Protein AF-A0A7S2RHZ2-F1 (afdb_monomer_lite)

Structure (mmCIF, N/CA/C/O backbone):
data_AF-A0A7S2RHZ2-F1
#
_entry.id   AF-A0A7S2RHZ2-F1
#
loop_
_atom_site.group_PDB
_atom_site.id
_atom_site.type_symbol
_atom_site.label_atom_id
_atom_site.label_alt_id
_atom_site.label_comp_id
_atom_site.label_asym_id
_atom_site.label_entity_id
_atom_site.label_seq_id
_atom_site.pdbx_PDB_ins_code
_atom_site.Cartn_x
_atom_site.Cartn_y
_atom_site.Cartn_z
_atom_site.occupancy
_atom_site.B_iso_or_equiv
_atom_site.auth_seq_id
_atom_site.auth_comp_id
_atom_site.auth_asym_id
_atom_site.auth_atom_id
_atom_site.pdbx_PDB_model_num
ATOM 1 N N . MET A 1 1 ? -19.444 -12.019 -3.695 1.00 40.56 1 MET A N 1
ATOM 2 C CA . MET A 1 1 ? -18.148 -12.640 -4.026 1.00 40.56 1 MET A CA 1
ATOM 3 C C . MET A 1 1 ? -17.920 -12.369 -5.493 1.00 40.56 1 MET A C 1
ATOM 5 O O . MET A 1 1 ? -18.711 -12.836 -6.297 1.00 40.56 1 MET A O 1
ATOM 9 N N . VAL A 1 2 ? -16.979 -11.484 -5.812 1.00 40.97 2 VAL A N 1
ATOM 10 C CA . VAL A 1 2 ? -16.633 -11.169 -7.201 1.00 40.97 2 VAL A CA 1
ATOM 11 C C . VAL A 1 2 ? -15.648 -12.245 -7.633 1.00 40.97 2 VAL A C 1
ATOM 13 O O . VAL A 1 2 ? -14.589 -12.360 -7.017 1.00 40.97 2 VAL A O 1
ATOM 16 N N . ASP A 1 3 ? -16.014 -13.054 -8.624 1.00 42.50 3 ASP A N 1
ATOM 17 C CA . ASP A 1 3 ? -15.073 -13.951 -9.289 1.00 42.50 3 ASP A CA 1
ATOM 18 C C . ASP A 1 3 ? -14.065 -13.083 -10.043 1.00 42.50 3 ASP A C 1
ATOM 20 O O . ASP A 1 3 ? -14.261 -12.695 -11.193 1.00 42.50 3 ASP A O 1
ATOM 24 N N . THR A 1 4 ? -12.989 -12.701 -9.364 1.00 50.81 4 THR A N 1
ATOM 25 C CA . THR A 1 4 ? -11.850 -12.075 -10.018 1.00 50.81 4 THR A CA 1
ATOM 26 C C . THR A 1 4 ? -11.185 -13.147 -10.876 1.00 50.81 4 THR A C 1
ATOM 28 O O . THR A 1 4 ? -10.346 -13.898 -10.386 1.00 50.81 4 THR A O 1
ATOM 31 N N . ASN A 1 5 ? -11.519 -13.204 -12.167 1.00 58.97 5 ASN A N 1
ATOM 32 C CA . ASN A 1 5 ? -10.823 -14.023 -13.175 1.00 58.97 5 ASN A CA 1
ATOM 33 C C . ASN A 1 5 ? -9.338 -13.623 -13.372 1.00 58.97 5 ASN A C 1
ATOM 35 O O . ASN A 1 5 ? -8.675 -14.101 -14.293 1.00 58.97 5 ASN A O 1
ATOM 39 N N . GLY A 1 6 ? -8.806 -12.734 -12.527 1.00 63.12 6 GLY A N 1
ATOM 40 C CA . GLY A 1 6 ? -7.407 -12.335 -12.505 1.00 63.12 6 GLY A CA 1
ATOM 41 C C . GLY A 1 6 ? -6.487 -13.472 -12.061 1.00 63.12 6 GLY A C 1
ATOM 42 O O . GLY A 1 6 ? -6.858 -14.359 -11.286 1.00 63.12 6 GLY A O 1
ATOM 43 N N . LYS A 1 7 ? -5.244 -13.439 -12.549 1.00 77.94 7 LYS A N 1
ATOM 44 C CA . LYS A 1 7 ? -4.209 -14.381 -12.118 1.00 77.94 7 LYS A CA 1
ATOM 45 C C . LYS A 1 7 ? -3.850 -14.081 -10.665 1.00 77.94 7 LYS A C 1
ATOM 47 O O . LYS A 1 7 ? -3.221 -13.071 -10.368 1.00 77.94 7 LYS A O 1
ATOM 52 N N . MET A 1 8 ? -4.231 -14.972 -9.756 1.00 84.38 8 MET A N 1
ATOM 53 C CA . MET A 1 8 ? -3.867 -14.848 -8.349 1.00 84.38 8 MET A CA 1
ATOM 54 C C . MET A 1 8 ? -2.461 -15.411 -8.117 1.00 84.38 8 MET A C 1
ATOM 56 O O . MET A 1 8 ? -2.242 -16.623 -8.193 1.00 84.38 8 MET A O 1
ATOM 60 N N . PHE A 1 9 ? -1.508 -14.542 -7.791 1.00 87.50 9 PHE A N 1
ATOM 61 C CA . PHE A 1 9 ? -0.142 -14.955 -7.475 1.00 87.50 9 PHE A CA 1
ATOM 62 C C . PHE A 1 9 ? 0.012 -15.235 -5.983 1.00 87.50 9 PHE A C 1
ATOM 64 O O . PHE A 1 9 ? -0.156 -14.342 -5.160 1.00 87.50 9 PHE A O 1
ATOM 71 N N . ARG A 1 10 ? 0.367 -16.475 -5.632 1.00 89.00 10 ARG A N 1
ATOM 72 C CA . ARG A 1 10 ? 0.767 -16.848 -4.262 1.00 89.00 10 ARG A CA 1
ATOM 73 C C . ARG A 1 10 ? 2.257 -17.155 -4.138 1.00 89.00 10 ARG A C 1
ATOM 75 O O . ARG A 1 10 ? 2.811 -16.998 -3.058 1.00 89.00 10 ARG A O 1
ATOM 82 N N . ASP A 1 11 ? 2.888 -17.591 -5.227 1.00 95.00 11 ASP A N 1
ATOM 83 C CA . ASP A 1 11 ? 4.312 -17.922 -5.258 1.00 95.00 11 ASP A CA 1
ATOM 84 C C . ASP A 1 11 ? 5.136 -16.699 -5.713 1.00 95.00 11 ASP A C 1
ATOM 86 O O . ASP A 1 11 ? 4.947 -16.231 -6.844 1.00 95.00 11 ASP A O 1
ATOM 90 N N . PRO A 1 12 ? 6.063 -16.192 -4.873 1.00 97.25 12 PRO A N 1
ATOM 91 C CA . PRO A 1 12 ? 6.977 -15.110 -5.228 1.00 97.25 12 PRO A CA 1
ATOM 92 C C . PRO A 1 12 ? 7.738 -15.339 -6.535 1.00 97.25 12 PRO A C 1
ATOM 94 O O . PRO A 1 12 ? 7.929 -14.395 -7.296 1.00 97.25 12 PRO A O 1
ATOM 97 N N . LYS A 1 13 ? 8.163 -16.579 -6.813 1.00 97.69 13 LYS A N 1
ATOM 98 C CA . LYS A 1 13 ? 8.979 -16.889 -7.997 1.00 97.69 13 LYS A CA 1
ATOM 99 C C . LYS A 1 13 ? 8.175 -16.766 -9.280 1.00 97.69 13 LYS A C 1
ATOM 101 O O . LYS A 1 13 ? 8.646 -16.173 -10.241 1.00 97.69 13 LYS A O 1
ATOM 106 N N . VAL A 1 14 ? 6.941 -17.267 -9.267 1.00 96.94 14 VAL A N 1
ATOM 107 C CA . VAL A 1 14 ? 6.036 -17.171 -10.418 1.00 96.94 14 VAL A CA 1
ATOM 108 C C . VAL A 1 14 ? 5.739 -15.707 -10.734 1.00 96.94 14 VAL A C 1
ATOM 110 O O . VAL A 1 14 ? 5.821 -15.307 -11.891 1.00 96.94 14 VAL A O 1
ATOM 113 N N . LEU A 1 15 ? 5.452 -14.890 -9.712 1.00 97.19 15 LEU A N 1
ATOM 114 C CA . LEU A 1 15 ? 5.248 -13.453 -9.911 1.00 97.19 15 LEU A CA 1
ATOM 115 C C . LEU A 1 15 ? 6.515 -12.771 -10.444 1.00 97.19 15 LEU A C 1
ATOM 117 O O . LEU A 1 15 ? 6.429 -11.960 -11.362 1.00 97.19 15 LEU A O 1
ATOM 121 N N . GLN A 1 16 ? 7.686 -13.114 -9.898 1.00 98.06 16 GLN A N 1
ATOM 122 C CA . GLN A 1 16 ? 8.965 -12.582 -10.361 1.00 98.06 16 GLN A CA 1
ATOM 123 C C . GLN A 1 16 ? 9.180 -12.878 -11.848 1.00 98.06 16 GLN A C 1
ATOM 125 O O . GLN A 1 16 ? 9.460 -11.957 -12.609 1.00 98.06 16 GLN A O 1
ATOM 130 N N . ASP A 1 17 ? 8.995 -14.129 -12.268 1.00 97.94 17 ASP A N 1
ATOM 131 C CA . ASP A 1 17 ? 9.200 -14.556 -13.653 1.00 97.94 17 ASP A CA 1
ATOM 132 C C . ASP A 1 17 ? 8.217 -13.879 -14.619 1.00 97.94 17 ASP A C 1
ATOM 134 O O . ASP A 1 17 ? 8.612 -13.474 -15.715 1.00 97.94 17 ASP A O 1
ATOM 138 N N . GLU A 1 18 ? 6.948 -13.717 -14.229 1.00 97.38 18 GLU A N 1
ATOM 139 C CA . GLU A 1 18 ? 5.948 -13.010 -15.040 1.00 97.38 18 GLU A CA 1
ATOM 140 C C . GLU A 1 18 ? 6.272 -11.515 -15.175 1.00 97.38 18 GLU A C 1
ATOM 142 O O . GLU A 1 18 ? 6.246 -10.991 -16.291 1.00 97.38 18 GLU A O 1
ATOM 147 N N . ILE A 1 19 ? 6.647 -10.834 -14.082 1.00 97.12 19 ILE A N 1
ATOM 148 C CA . ILE A 1 19 ? 7.071 -9.425 -14.135 1.00 97.12 19 ILE A CA 1
ATOM 149 C C . ILE A 1 19 ? 8.330 -9.291 -14.990 1.00 97.12 19 ILE A C 1
ATOM 151 O O . ILE A 1 19 ? 8.373 -8.444 -15.881 1.00 97.12 19 ILE A O 1
ATOM 155 N N . THR A 1 20 ? 9.337 -10.144 -14.779 1.00 97.50 20 THR A N 1
ATOM 156 C CA . THR A 1 20 ? 10.579 -10.110 -15.559 1.00 97.50 20 THR A CA 1
ATOM 157 C C . THR A 1 20 ? 10.318 -10.319 -17.046 1.00 97.50 20 THR A C 1
ATOM 159 O O . THR A 1 20 ? 10.894 -9.617 -17.879 1.00 97.50 20 THR A O 1
ATOM 162 N N . ARG A 1 21 ? 9.412 -11.236 -17.400 1.00 97.31 21 ARG A N 1
ATOM 163 C CA . ARG A 1 21 ? 9.021 -11.478 -18.792 1.00 97.31 21 ARG A CA 1
ATOM 164 C C . ARG A 1 21 ? 8.299 -10.276 -19.404 1.00 97.31 21 ARG A C 1
ATOM 166 O O . ARG A 1 21 ? 8.621 -9.900 -20.527 1.00 97.31 21 ARG A O 1
ATOM 173 N N . ALA A 1 22 ? 7.345 -9.680 -18.689 1.00 96.12 22 ALA A N 1
ATOM 174 C CA . ALA A 1 22 ? 6.539 -8.570 -19.197 1.00 96.12 22 ALA A CA 1
ATOM 175 C C . ALA A 1 22 ? 7.337 -7.258 -19.312 1.00 96.12 22 ALA A C 1
ATOM 177 O O . ALA A 1 22 ? 7.232 -6.548 -20.310 1.00 96.12 22 ALA A O 1
ATOM 178 N N . VAL A 1 23 ? 8.170 -6.952 -18.314 1.00 95.12 23 VAL A N 1
ATOM 179 C CA . VAL A 1 23 ? 8.977 -5.722 -18.246 1.00 95.12 23 VAL A CA 1
ATOM 180 C C . VAL A 1 23 ? 10.253 -5.839 -19.091 1.00 95.12 23 VAL A C 1
ATOM 182 O O . VAL A 1 23 ? 10.700 -4.857 -19.689 1.00 95.12 23 VAL A O 1
ATOM 185 N N . GLY A 1 24 ? 10.822 -7.043 -19.208 1.00 93.62 24 GLY A N 1
ATOM 186 C CA . GLY A 1 24 ? 12.086 -7.297 -19.912 1.00 93.62 24 GLY A CA 1
ATOM 187 C C . GLY A 1 24 ? 12.068 -7.049 -21.409 1.00 93.62 24 GLY A C 1
ATOM 188 O O . GLY A 1 24 ? 13.128 -6.858 -21.999 1.00 93.62 24 GLY A O 1
ATOM 189 N N . ALA A 1 25 ? 10.884 -6.989 -22.017 1.00 89.69 25 ALA A N 1
ATOM 190 C CA . ALA A 1 25 ? 10.738 -6.595 -23.413 1.00 89.69 25 ALA A CA 1
ATOM 191 C C . ALA A 1 25 ? 11.105 -5.119 -23.660 1.00 89.69 25 ALA A C 1
ATOM 193 O O . ALA A 1 25 ? 11.456 -4.761 -24.783 1.00 89.69 25 ALA A O 1
ATOM 194 N N . TYR A 1 26 ? 11.038 -4.273 -22.627 1.00 89.81 26 TYR A N 1
ATOM 195 C CA . TYR A 1 26 ? 11.151 -2.818 -22.759 1.00 89.81 26 TYR A CA 1
ATOM 196 C C . TYR A 1 26 ? 12.326 -2.228 -21.976 1.00 89.81 26 TYR A C 1
ATOM 198 O O . TYR A 1 26 ? 12.914 -1.239 -22.411 1.00 89.81 26 TYR A O 1
ATOM 206 N N . PHE A 1 27 ? 12.695 -2.831 -20.841 1.00 90.25 27 PHE A N 1
ATOM 207 C CA . PHE A 1 27 ? 13.710 -2.281 -19.942 1.00 90.25 27 PHE A CA 1
ATOM 208 C C . PHE A 1 27 ? 14.755 -3.320 -19.553 1.00 90.25 27 PHE A C 1
ATOM 210 O O . PHE A 1 27 ? 14.439 -4.478 -19.265 1.00 90.25 27 PHE A O 1
ATOM 217 N N . LYS A 1 28 ? 16.008 -2.874 -19.436 1.00 91.62 28 LYS A N 1
ATOM 218 C CA . LYS A 1 28 ? 17.022 -3.611 -18.684 1.00 91.62 28 LYS A CA 1
ATOM 219 C C . LYS A 1 28 ? 16.736 -3.394 -17.202 1.00 91.62 28 LYS A C 1
ATOM 221 O O . LYS A 1 28 ? 16.740 -2.261 -16.727 1.00 91.62 28 LYS A O 1
ATOM 226 N N . HIS A 1 29 ? 16.422 -4.469 -16.496 1.00 94.19 29 HIS A N 1
ATOM 227 C CA . HIS A 1 29 ? 15.901 -4.374 -15.143 1.00 94.19 29 HIS A CA 1
ATOM 228 C C . HIS A 1 29 ? 16.277 -5.609 -14.315 1.00 94.19 29 HIS A C 1
ATOM 230 O O . HIS A 1 29 ? 16.660 -6.647 -14.860 1.00 94.19 29 HIS A O 1
ATOM 236 N N . GLN A 1 30 ? 16.148 -5.489 -12.998 1.00 96.50 30 GLN A N 1
ATOM 237 C CA . GLN A 1 30 ? 16.255 -6.581 -12.041 1.00 96.50 30 GLN A CA 1
ATOM 238 C C . GLN A 1 30 ? 15.007 -6.586 -11.159 1.00 96.50 30 GLN A C 1
ATOM 240 O O . GLN A 1 30 ? 14.638 -5.557 -10.600 1.00 96.50 30 GLN A O 1
ATOM 245 N N . VAL A 1 31 ? 14.357 -7.745 -11.035 1.00 97.81 31 VAL A N 1
ATOM 246 C CA . VAL A 1 31 ? 13.183 -7.928 -10.169 1.00 97.81 31 VAL A CA 1
ATOM 247 C C . VAL A 1 31 ? 13.568 -8.794 -8.982 1.00 97.81 31 VAL A C 1
ATOM 249 O O . VAL A 1 31 ? 14.213 -9.832 -9.146 1.00 97.81 31 VAL A O 1
ATOM 252 N N . ARG A 1 32 ? 13.129 -8.399 -7.790 1.00 98.25 32 ARG A N 1
ATOM 253 C CA . ARG A 1 32 ? 13.179 -9.220 -6.582 1.00 98.25 32 ARG A CA 1
ATOM 254 C C . ARG A 1 32 ? 11.798 -9.261 -5.951 1.00 98.25 32 ARG A C 1
ATOM 256 O O . ARG A 1 32 ? 11.212 -8.211 -5.711 1.00 98.25 32 ARG A O 1
ATOM 263 N N . VAL A 1 33 ? 11.307 -10.461 -5.647 1.00 98.25 33 VAL A N 1
ATOM 264 C CA . VAL A 1 33 ? 10.024 -10.652 -4.958 1.00 98.25 33 VAL A CA 1
ATOM 265 C C . VAL A 1 33 ? 10.240 -11.367 -3.628 1.00 98.25 33 VAL A C 1
ATOM 267 O O . VAL A 1 33 ? 10.915 -12.394 -3.568 1.00 98.25 33 VAL A O 1
ATOM 270 N N . VAL A 1 34 ? 9.657 -10.833 -2.556 1.00 97.94 34 VAL A N 1
ATOM 271 C CA . VAL A 1 34 ? 9.694 -11.406 -1.205 1.00 97.94 34 VAL A CA 1
ATOM 272 C C . VAL A 1 34 ? 8.278 -11.455 -0.642 1.00 97.94 34 VAL A C 1
ATOM 274 O O . VAL A 1 34 ? 7.519 -10.501 -0.777 1.00 97.94 34 VAL A O 1
ATOM 277 N N . GLN A 1 35 ? 7.907 -12.556 0.009 1.00 97.44 35 GLN A N 1
ATOM 278 C CA . GLN A 1 35 ? 6.635 -12.646 0.723 1.00 97.44 35 GLN A CA 1
ATOM 279 C C . GLN A 1 35 ? 6.805 -12.182 2.172 1.00 97.44 35 GLN A C 1
ATOM 281 O O . GLN A 1 35 ? 7.660 -12.696 2.892 1.00 97.44 35 GLN A O 1
ATOM 286 N N . GLN A 1 36 ? 5.968 -11.245 2.612 1.00 95.88 36 GLN A N 1
ATOM 287 C CA . GLN A 1 36 ? 5.929 -10.764 3.991 1.00 95.88 36 GLN A CA 1
ATOM 288 C C . GLN A 1 36 ? 4.488 -10.422 4.382 1.00 95.88 36 GLN A C 1
ATOM 290 O O . GLN A 1 36 ? 3.816 -9.672 3.677 1.00 95.88 36 GLN A O 1
ATOM 295 N N . ASN A 1 37 ? 4.027 -10.951 5.522 1.00 91.75 37 ASN A N 1
ATOM 296 C CA . ASN A 1 37 ? 2.671 -10.743 6.056 1.00 91.75 37 ASN A CA 1
ATOM 297 C C . ASN A 1 37 ? 1.575 -11.013 5.010 1.00 91.75 37 ASN A C 1
ATOM 299 O O . ASN A 1 37 ? 0.759 -10.145 4.718 1.00 91.75 37 ASN A O 1
ATOM 303 N N . GLU A 1 38 ? 1.628 -12.193 4.382 1.00 93.25 38 GLU A N 1
ATOM 304 C CA . GLU A 1 38 ? 0.715 -12.631 3.308 1.00 93.25 38 GLU A CA 1
ATOM 305 C C . GLU A 1 38 ? 0.749 -11.791 2.020 1.00 93.25 38 GLU A C 1
ATOM 307 O O . GLU A 1 38 ? 0.154 -12.185 1.024 1.00 93.25 38 GLU A O 1
ATOM 312 N N . SER A 1 39 ? 1.500 -10.690 1.994 1.00 96.25 39 SER A N 1
ATOM 313 C CA . SER A 1 39 ? 1.657 -9.816 0.834 1.00 96.25 39 SER A CA 1
ATOM 314 C C . SER A 1 39 ? 2.958 -10.110 0.089 1.00 96.25 39 SER A C 1
ATOM 316 O O . SER A 1 39 ? 3.960 -10.520 0.680 1.00 96.25 39 SER A O 1
ATOM 318 N N . LEU A 1 40 ? 2.951 -9.885 -1.222 1.00 97.44 40 LEU A N 1
ATOM 319 C CA . LEU A 1 40 ? 4.122 -9.994 -2.084 1.00 97.44 40 LEU A CA 1
ATOM 320 C C . LEU A 1 40 ? 4.734 -8.607 -2.281 1.00 97.44 40 LEU A C 1
ATOM 322 O O . LEU A 1 40 ? 4.101 -7.708 -2.828 1.00 97.44 40 LEU A O 1
ATOM 326 N N . TRP A 1 41 ? 5.967 -8.443 -1.821 1.00 97.88 41 TRP A N 1
ATOM 327 C CA . TRP A 1 41 ? 6.762 -7.230 -1.955 1.00 97.88 41 TRP A CA 1
ATOM 328 C C . TRP A 1 41 ? 7.677 -7.378 -3.156 1.00 97.88 41 TRP A C 1
ATOM 330 O O . TRP A 1 41 ? 8.442 -8.339 -3.234 1.00 97.88 41 TRP A O 1
ATOM 340 N N . VAL A 1 42 ? 7.600 -6.433 -4.084 1.00 98.06 42 VAL A N 1
ATOM 341 C CA . VAL A 1 42 ? 8.388 -6.434 -5.313 1.00 98.06 42 VAL A CA 1
ATOM 342 C C . VAL A 1 42 ? 9.287 -5.208 -5.323 1.00 98.06 42 VAL A C 1
ATOM 344 O O . VAL A 1 42 ? 8.817 -4.085 -5.169 1.00 98.06 42 VAL A O 1
ATOM 347 N N . GLU A 1 43 ? 10.576 -5.423 -5.537 1.00 97.44 43 GLU A N 1
ATOM 348 C CA . GLU A 1 43 ? 11.552 -4.387 -5.864 1.00 97.44 43 GLU A CA 1
ATOM 349 C C . GLU A 1 43 ? 11.911 -4.546 -7.346 1.00 97.44 43 GLU A C 1
ATOM 351 O O . GLU A 1 43 ? 12.336 -5.624 -7.770 1.00 97.44 43 GLU A O 1
ATOM 356 N N . ILE A 1 44 ? 11.711 -3.490 -8.135 1.00 96.06 44 ILE A N 1
ATOM 357 C CA . ILE A 1 44 ? 12.102 -3.428 -9.545 1.00 96.06 44 ILE A CA 1
ATOM 358 C C . ILE A 1 44 ? 13.169 -2.349 -9.681 1.00 96.06 44 ILE A C 1
ATOM 360 O O . ILE A 1 44 ? 12.890 -1.165 -9.499 1.00 96.06 44 ILE A O 1
ATOM 364 N N . GLU A 1 45 ? 14.390 -2.760 -9.998 1.00 93.88 45 GLU A N 1
ATOM 365 C CA . GLU A 1 45 ? 15.505 -1.862 -10.281 1.00 93.88 45 GLU A CA 1
ATOM 366 C C . GLU A 1 45 ? 15.676 -1.733 -11.797 1.00 93.88 45 GLU A C 1
ATOM 368 O O . GLU A 1 45 ? 15.936 -2.716 -12.489 1.00 93.88 45 GLU A O 1
ATOM 373 N N . PHE A 1 46 ? 15.501 -0.523 -12.321 1.00 91.06 46 PHE A N 1
ATOM 374 C CA . PHE A 1 46 ? 15.685 -0.187 -13.726 1.00 91.06 46 PHE A CA 1
ATOM 375 C C . PHE A 1 46 ? 17.100 0.337 -13.946 1.00 91.06 46 PHE A C 1
ATOM 377 O O . PHE A 1 46 ? 17.525 1.300 -13.303 1.00 91.06 46 PHE A O 1
ATOM 384 N N . ASP A 1 47 ? 17.819 -0.270 -14.887 1.00 88.88 47 ASP A N 1
ATOM 385 C CA . ASP A 1 47 ? 19.093 0.256 -15.359 1.00 88.88 47 ASP A CA 1
ATOM 386 C C . ASP A 1 47 ? 18.809 1.360 -16.379 1.00 88.88 47 ASP A C 1
ATOM 388 O O . ASP A 1 47 ? 18.540 1.106 -17.559 1.00 88.88 47 ASP A O 1
ATOM 392 N N . ILE A 1 48 ? 18.857 2.609 -15.914 1.00 80.00 48 ILE A N 1
ATOM 393 C CA . ILE A 1 48 ? 18.743 3.787 -16.770 1.00 80.00 48 ILE A CA 1
ATOM 394 C C . ILE A 1 48 ? 20.132 4.097 -17.312 1.00 80.00 48 ILE A C 1
ATOM 396 O O . ILE A 1 48 ? 20.733 5.146 -17.064 1.00 80.00 48 ILE A O 1
ATOM 400 N N . GLY A 1 49 ? 20.651 3.145 -18.083 1.00 69.31 49 GLY A N 1
ATOM 401 C CA . GLY A 1 49 ? 21.858 3.330 -18.856 1.00 69.31 49 GLY A CA 1
ATOM 402 C C . GLY A 1 49 ? 21.744 4.621 -19.664 1.00 69.31 49 GLY A C 1
ATOM 403 O O . GLY A 1 49 ? 20.737 4.896 -20.334 1.00 69.31 49 GLY A O 1
ATOM 404 N N . SER A 1 50 ? 22.788 5.449 -19.586 1.00 56.47 50 SER A N 1
ATOM 405 C CA . SER A 1 50 ? 22.930 6.608 -20.461 1.00 56.47 50 SER A CA 1
ATOM 406 C C . SER A 1 50 ? 22.745 6.104 -21.891 1.00 56.47 50 SER A C 1
ATOM 408 O O . SER A 1 50 ? 23.425 5.160 -22.286 1.00 56.47 50 SER A O 1
ATOM 410 N N . GLY A 1 51 ? 21.741 6.631 -22.606 1.00 57.09 51 GLY A N 1
ATOM 411 C CA . GLY A 1 51 ? 21.265 6.028 -23.860 1.00 57.09 51 GLY A CA 1
ATOM 412 C C . GLY A 1 51 ? 22.412 5.736 -24.833 1.00 57.09 51 GLY A C 1
ATOM 413 O O . GLY A 1 51 ? 23.460 6.368 -24.725 1.00 57.09 51 GLY A O 1
ATOM 414 N N . MET A 1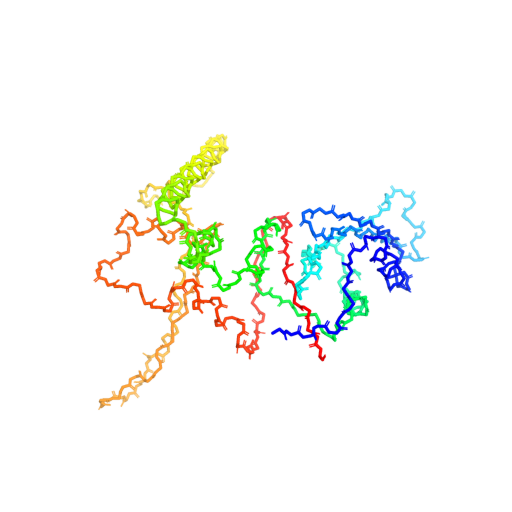 52 ? 22.193 4.823 -25.790 1.00 48.50 52 MET A N 1
ATOM 415 C CA . MET A 1 52 ? 23.170 4.249 -26.748 1.00 48.50 52 MET A CA 1
ATOM 416 C C . MET A 1 52 ? 24.199 5.209 -27.397 1.00 48.50 52 MET A C 1
ATOM 418 O O . MET A 1 52 ? 25.159 4.741 -28.002 1.00 48.50 52 MET A O 1
ATOM 422 N N . ASN A 1 53 ? 24.065 6.528 -27.239 1.00 51.25 53 ASN A N 1
ATOM 423 C CA . ASN A 1 53 ? 24.947 7.556 -27.784 1.00 51.25 53 ASN A CA 1
ATOM 424 C C . ASN A 1 53 ? 25.830 8.298 -26.757 1.00 51.25 53 ASN A C 1
ATOM 426 O O . ASN A 1 53 ? 26.628 9.145 -27.156 1.00 51.25 53 ASN A O 1
ATOM 430 N N . SER A 1 54 ? 25.768 8.003 -25.456 1.00 48.66 54 SER A N 1
ATOM 431 C CA . SER A 1 54 ? 26.631 8.676 -24.472 1.00 48.66 54 SER A CA 1
ATOM 432 C C . SER A 1 54 ? 27.982 7.970 -24.322 1.00 48.66 54 SER A C 1
ATOM 434 O O . SER A 1 54 ? 28.258 7.263 -23.356 1.00 48.66 54 SER A O 1
ATOM 436 N N . ARG A 1 55 ? 28.894 8.208 -25.270 1.00 55.38 55 ARG A N 1
ATOM 437 C CA . ARG A 1 55 ? 30.323 7.871 -25.091 1.00 55.38 55 ARG A CA 1
ATOM 438 C C . ARG A 1 55 ? 31.011 8.724 -24.008 1.00 55.38 55 ARG A C 1
ATOM 440 O O . ARG A 1 55 ? 32.180 8.487 -23.713 1.00 55.38 55 ARG A O 1
ATOM 447 N N . ALA A 1 56 ? 30.311 9.698 -23.420 1.00 55.09 56 ALA A N 1
ATOM 448 C CA . ALA A 1 56 ? 30.867 10.680 -22.492 1.00 55.09 56 ALA A CA 1
ATOM 449 C C . ALA A 1 56 ? 30.691 10.327 -21.002 1.00 55.09 56 ALA A C 1
ATOM 451 O O . ALA A 1 56 ? 31.336 10.943 -20.160 1.00 55.09 56 ALA A O 1
ATOM 452 N N . SER A 1 57 ? 29.878 9.329 -20.638 1.00 53.62 57 SER A N 1
ATOM 453 C CA . SER A 1 57 ? 29.579 9.021 -19.227 1.00 53.62 57 SER A CA 1
ATOM 454 C C . SER A 1 57 ? 30.471 7.944 -18.601 1.00 53.62 57 SER A C 1
ATOM 456 O O . SER A 1 57 ? 30.062 7.287 -17.651 1.00 53.62 57 SER A O 1
ATOM 458 N N . LYS A 1 58 ? 31.713 7.769 -19.072 1.00 53.47 58 LYS A N 1
ATOM 459 C CA . LYS A 1 58 ? 32.662 6.748 -18.572 1.00 53.47 58 LYS A CA 1
ATOM 460 C C . LYS A 1 58 ? 33.158 6.946 -17.120 1.00 53.47 58 LYS A C 1
ATOM 462 O O . LYS A 1 58 ? 34.109 6.285 -16.720 1.00 53.47 58 LYS A O 1
ATOM 467 N N . GLY A 1 59 ? 32.541 7.826 -16.330 1.00 58.22 59 GLY A N 1
ATOM 468 C CA . GLY A 1 59 ? 32.961 8.111 -14.952 1.00 58.22 59 GLY A CA 1
ATOM 469 C C . GLY A 1 59 ? 31.860 8.531 -13.975 1.00 58.22 59 GLY A C 1
ATOM 470 O O . GLY A 1 59 ? 32.165 8.751 -12.808 1.00 58.22 59 GLY A O 1
ATOM 471 N N . LEU A 1 60 ? 30.597 8.631 -14.404 1.00 57.41 60 LEU A N 1
ATOM 472 C CA . LEU A 1 60 ? 29.467 8.805 -13.487 1.00 57.41 60 LEU A CA 1
ATOM 473 C C . LEU A 1 60 ? 28.756 7.456 -13.405 1.00 57.41 60 LEU A C 1
ATOM 475 O O . LEU A 1 60 ? 28.299 6.968 -14.436 1.00 57.41 60 LEU A O 1
ATOM 479 N N . GLY A 1 61 ? 28.738 6.850 -12.214 1.00 62.03 61 GLY A N 1
ATOM 480 C CA . GLY A 1 61 ? 28.172 5.520 -11.978 1.00 62.03 61 GLY A CA 1
ATOM 481 C C . GLY A 1 61 ? 26.780 5.342 -12.588 1.00 62.03 61 GLY A C 1
ATOM 482 O O . GLY A 1 61 ? 26.028 6.310 -12.731 1.00 62.03 61 GLY A O 1
ATOM 483 N N . GLU A 1 62 ? 26.472 4.102 -12.968 1.00 65.88 62 GLU A N 1
ATOM 484 C CA . GLU A 1 62 ? 25.165 3.700 -13.491 1.00 65.88 62 GLU A CA 1
ATOM 485 C C . GLU A 1 62 ? 24.062 4.249 -12.579 1.00 65.88 62 GLU A C 1
ATOM 487 O O . GLU A 1 62 ? 24.067 4.026 -11.366 1.00 65.88 62 GLU A O 1
ATOM 492 N N . ARG A 1 63 ? 23.155 5.049 -13.150 1.00 73.69 63 ARG A N 1
ATOM 493 C CA . ARG A 1 63 ? 21.992 5.543 -12.416 1.00 73.69 63 ARG A CA 1
ATOM 494 C C . ARG A 1 63 ? 20.931 4.462 -12.481 1.00 73.69 63 ARG A C 1
ATOM 496 O O . ARG A 1 63 ? 20.345 4.241 -13.538 1.00 73.69 63 ARG A O 1
ATOM 503 N N . THR A 1 64 ? 20.705 3.803 -11.355 1.00 83.62 64 THR A N 1
ATOM 504 C CA . THR A 1 64 ? 19.581 2.890 -11.204 1.00 83.62 64 THR A CA 1
ATOM 505 C C . THR A 1 64 ? 18.413 3.614 -10.553 1.00 83.62 64 THR A C 1
ATOM 507 O O . THR A 1 64 ? 18.586 4.415 -9.631 1.00 83.62 64 THR A O 1
ATOM 510 N N . GLU A 1 65 ? 17.211 3.351 -11.054 1.00 87.38 65 GLU A N 1
ATOM 511 C CA . GLU A 1 65 ? 15.971 3.785 -10.412 1.00 87.38 65 GLU A CA 1
ATOM 512 C C . GLU A 1 65 ? 15.237 2.584 -9.860 1.00 87.38 65 GLU A C 1
ATOM 514 O O . GLU A 1 65 ? 15.244 1.512 -10.458 1.00 87.38 65 GLU A O 1
ATOM 519 N N . ARG A 1 66 ? 14.609 2.759 -8.699 1.00 90.62 66 ARG A N 1
ATOM 520 C CA . ARG A 1 66 ? 13.916 1.678 -8.006 1.00 90.62 66 ARG A CA 1
ATOM 521 C C . ARG A 1 66 ? 12.450 2.007 -7.855 1.00 90.62 66 ARG A C 1
ATOM 523 O O . ARG A 1 66 ? 12.097 3.093 -7.404 1.00 90.62 66 ARG A O 1
ATOM 530 N N . MET A 1 67 ? 11.623 1.033 -8.192 1.00 92.31 67 MET A N 1
ATOM 531 C CA . MET A 1 67 ? 10.198 1.025 -7.925 1.00 92.31 67 MET A CA 1
ATOM 532 C C . MET A 1 67 ? 9.903 -0.084 -6.924 1.00 92.31 67 MET A C 1
ATOM 534 O O . MET A 1 67 ? 10.380 -1.208 -7.084 1.00 92.31 67 MET A O 1
ATOM 538 N N . TYR A 1 68 ? 9.086 0.223 -5.923 1.00 95.44 68 TYR A N 1
ATOM 539 C CA . TYR A 1 68 ? 8.588 -0.780 -4.994 1.00 95.44 68 TYR A CA 1
ATOM 540 C C . TYR A 1 68 ? 7.092 -0.980 -5.205 1.00 95.44 68 TYR A C 1
ATOM 542 O O . TYR A 1 68 ? 6.346 -0.008 -5.349 1.00 95.44 68 TYR A O 1
ATOM 550 N N . LEU A 1 69 ? 6.670 -2.242 -5.212 1.00 96.69 69 LEU A N 1
ATOM 551 C CA . LEU A 1 69 ? 5.273 -2.648 -5.239 1.00 96.69 69 LEU A CA 1
ATOM 552 C C . LEU A 1 69 ? 4.956 -3.525 -4.033 1.00 96.69 69 LEU A C 1
ATOM 554 O O . LEU A 1 69 ? 5.787 -4.322 -3.596 1.00 96.69 69 LEU A O 1
ATOM 558 N N . VAL A 1 70 ? 3.722 -3.440 -3.551 1.00 97.38 70 VAL A N 1
ATOM 559 C CA . VAL A 1 70 ? 3.156 -4.403 -2.608 1.00 97.38 70 VAL A CA 1
ATOM 560 C C . VAL A 1 70 ? 1.842 -4.911 -3.175 1.00 97.38 70 VAL A C 1
ATOM 562 O O . VAL A 1 70 ? 0.953 -4.126 -3.502 1.00 97.38 70 VAL A O 1
ATOM 565 N N . TYR A 1 71 ? 1.726 -6.228 -3.303 1.00 96.81 71 TYR A N 1
ATOM 566 C CA . TYR A 1 71 ? 0.551 -6.903 -3.834 1.00 96.81 71 TYR A CA 1
ATOM 567 C C . TYR A 1 71 ? -0.012 -7.886 -2.799 1.00 96.81 71 TYR A C 1
ATOM 569 O O . TYR A 1 71 ? 0.622 -8.908 -2.519 1.00 96.81 71 TYR A O 1
ATOM 577 N N . PRO A 1 72 ? -1.190 -7.606 -2.218 1.00 95.94 72 PRO A N 1
ATOM 578 C CA . PRO A 1 72 ? -1.931 -8.575 -1.419 1.00 95.94 72 PRO A CA 1
ATOM 579 C C . PRO A 1 72 ? -2.671 -9.563 -2.350 1.00 95.94 72 PRO A C 1
ATOM 581 O O . PRO A 1 72 ? -3.577 -9.142 -3.069 1.00 95.94 72 PRO A O 1
ATOM 584 N N . PRO A 1 73 ? -2.359 -10.876 -2.334 1.00 91.75 73 PRO A N 1
ATOM 585 C CA . PRO A 1 73 ? -2.891 -11.862 -3.287 1.00 91.75 73 PRO A CA 1
ATOM 586 C C . PRO A 1 73 ? -4.417 -11.976 -3.355 1.00 91.75 73 PRO A C 1
ATOM 588 O O . PRO A 1 73 ? -4.960 -12.434 -4.353 1.00 91.75 73 PRO A O 1
ATOM 591 N N . HIS A 1 74 ? -5.125 -11.589 -2.296 1.00 90.00 74 HIS A N 1
ATOM 592 C CA . HIS A 1 74 ? -6.587 -11.687 -2.200 1.00 90.00 74 HIS A CA 1
ATOM 593 C C . HIS A 1 74 ? -7.297 -10.357 -2.450 1.00 90.00 74 HIS A C 1
ATOM 595 O O . HIS A 1 74 ? -8.451 -10.183 -2.065 1.00 90.00 74 HIS A O 1
ATOM 601 N N . SER A 1 75 ? -6.597 -9.406 -3.063 1.00 92.00 75 SER A N 1
ATOM 602 C CA . SER A 1 75 ? -7.063 -8.043 -3.241 1.00 92.00 75 SER A CA 1
ATOM 603 C C . SER A 1 75 ? -6.973 -7.592 -4.693 1.00 92.00 75 SER A C 1
ATOM 605 O O . SER A 1 75 ? -6.078 -7.992 -5.436 1.00 92.00 75 SER A O 1
ATOM 607 N N . SER A 1 76 ? -7.880 -6.694 -5.075 1.00 91.56 76 SER A N 1
ATOM 608 C CA . SER A 1 76 ? -7.812 -5.926 -6.320 1.00 91.56 76 SER A CA 1
ATOM 609 C C . SER A 1 76 ? -6.905 -4.693 -6.210 1.00 91.56 76 SER A C 1
ATOM 611 O O . SER A 1 76 ? -6.881 -3.877 -7.123 1.00 91.56 76 SER A O 1
ATOM 613 N N . PHE A 1 77 ? -6.208 -4.491 -5.092 1.00 94.06 77 PHE A N 1
ATOM 614 C CA . PHE A 1 77 ? -5.339 -3.332 -4.883 1.00 94.06 77 PHE A CA 1
ATOM 615 C C . PHE A 1 77 ? -3.868 -3.676 -5.120 1.00 94.06 77 PHE A C 1
ATOM 617 O O . PHE A 1 77 ? -3.381 -4.731 -4.714 1.00 94.06 77 PHE A O 1
ATOM 624 N N . LEU A 1 78 ? -3.157 -2.743 -5.744 1.00 95.31 78 LEU A N 1
ATOM 625 C CA . LEU A 1 78 ? -1.713 -2.743 -5.922 1.00 95.31 78 LEU A CA 1
ATOM 626 C C . LEU A 1 78 ? -1.164 -1.453 -5.313 1.00 95.31 78 LEU A C 1
ATOM 628 O O . LEU A 1 78 ? -1.620 -0.356 -5.626 1.00 95.31 78 LEU A O 1
ATOM 632 N N . PHE A 1 79 ? -0.181 -1.571 -4.433 1.00 95.56 79 PHE A N 1
ATOM 633 C CA . PHE A 1 79 ? 0.441 -0.422 -3.782 1.00 95.56 79 PHE A CA 1
ATOM 634 C C . PHE A 1 79 ? 1.776 -0.174 -4.457 1.00 95.56 79 PHE A C 1
ATOM 636 O O . PHE A 1 79 ? 2.550 -1.111 -4.621 1.00 95.56 79 PHE A O 1
ATOM 643 N N . ALA A 1 80 ? 2.047 1.064 -4.846 1.00 94.06 80 ALA A N 1
ATOM 644 C CA . ALA A 1 80 ? 3.258 1.430 -5.564 1.00 94.06 80 ALA A CA 1
ATOM 645 C C . ALA A 1 80 ? 3.895 2.671 -4.940 1.00 94.06 80 ALA A C 1
ATOM 647 O O . ALA A 1 80 ? 3.200 3.572 -4.475 1.00 94.06 80 ALA A O 1
ATOM 648 N N . THR A 1 81 ? 5.220 2.763 -4.953 1.00 91.06 81 THR A N 1
ATOM 649 C CA . THR A 1 81 ? 5.890 4.041 -4.669 1.00 91.06 81 THR A CA 1
ATOM 650 C C . THR A 1 81 ? 5.517 5.083 -5.717 1.00 91.06 81 THR A C 1
ATOM 652 O O . THR A 1 81 ? 5.483 4.764 -6.907 1.00 91.06 81 THR A O 1
ATOM 655 N N . SER A 1 82 ? 5.265 6.325 -5.295 1.00 83.12 82 SER A N 1
ATOM 656 C CA . SER A 1 82 ? 4.939 7.405 -6.223 1.00 83.12 82 SER A CA 1
ATOM 657 C C . SER A 1 82 ? 6.137 7.734 -7.112 1.00 83.12 82 SER A C 1
ATOM 659 O O . SER A 1 82 ? 7.283 7.830 -6.659 1.00 83.12 82 SER A O 1
ATOM 661 N N . PHE A 1 83 ? 5.872 7.918 -8.403 1.00 74.19 83 PHE A N 1
ATOM 662 C CA . PHE A 1 83 ? 6.873 8.414 -9.334 1.00 74.19 83 PHE A CA 1
ATOM 663 C C . PHE A 1 83 ? 6.882 9.931 -9.282 1.00 74.19 83 PHE A C 1
ATOM 665 O O . PHE A 1 83 ? 5.933 10.589 -9.708 1.00 74.19 83 PHE A O 1
ATOM 672 N N . LYS A 1 84 ? 7.964 10.505 -8.759 1.00 68.38 84 LYS A N 1
ATOM 673 C CA . LYS A 1 84 ? 8.144 11.953 -8.813 1.00 68.38 84 LYS A CA 1
ATOM 674 C C . LYS A 1 84 ? 8.566 12.364 -10.213 1.00 68.38 84 LYS A C 1
ATOM 676 O O . LYS A 1 84 ? 9.601 11.903 -10.701 1.00 68.38 84 LYS A O 1
ATOM 681 N N . ALA A 1 85 ? 7.811 13.297 -10.794 1.00 61.75 85 ALA A N 1
ATOM 682 C CA . ALA A 1 85 ? 8.057 13.849 -12.124 1.00 61.75 85 ALA A CA 1
ATOM 683 C C . ALA A 1 85 ? 9.482 14.425 -12.297 1.00 61.75 85 ALA A C 1
ATOM 685 O O . ALA A 1 85 ? 10.018 14.497 -13.399 1.00 61.75 85 ALA A O 1
ATOM 686 N N . SER A 1 86 ? 10.125 14.799 -11.190 1.00 59.00 86 SER A N 1
ATOM 687 C CA . SER A 1 86 ? 11.469 15.373 -11.165 1.00 59.00 86 SER A CA 1
ATOM 688 C C . SER A 1 86 ? 12.613 14.361 -11.303 1.00 59.00 86 SER A C 1
ATOM 690 O O . SER A 1 86 ? 13.748 14.779 -11.529 1.00 59.00 86 SER A O 1
ATOM 692 N N . THR A 1 87 ? 12.363 13.052 -11.168 1.00 61.50 87 THR A N 1
ATOM 693 C CA . THR A 1 87 ? 13.455 12.071 -10.988 1.00 61.50 87 THR A CA 1
ATOM 694 C C . THR A 1 87 ? 14.017 11.559 -12.318 1.00 61.50 87 THR A C 1
ATOM 696 O O . THR A 1 87 ? 15.236 11.522 -12.480 1.00 61.50 87 THR A O 1
ATOM 699 N N . SER A 1 88 ? 13.165 11.274 -13.313 1.00 65.25 88 SER A N 1
ATOM 700 C CA . SER A 1 88 ? 13.612 10.933 -14.672 1.00 65.25 88 SER A CA 1
ATOM 701 C C . SER A 1 88 ? 12.492 11.025 -15.697 1.00 65.25 88 SER A C 1
ATOM 703 O O . SER A 1 88 ? 11.530 10.257 -15.681 1.00 65.25 88 SER A O 1
ATOM 705 N N . THR A 1 89 ? 12.668 11.935 -16.657 1.00 72.94 89 THR A N 1
ATOM 706 C CA . THR A 1 89 ? 11.774 12.134 -17.807 1.00 72.94 89 THR A CA 1
ATOM 707 C C . THR A 1 89 ? 11.530 10.829 -18.569 1.00 72.94 89 THR A C 1
ATOM 709 O O . THR A 1 89 ? 10.420 10.576 -19.019 1.00 72.94 89 THR A O 1
ATOM 712 N N . ARG A 1 90 ? 12.538 9.947 -18.640 1.00 74.88 90 ARG A N 1
ATOM 713 C CA . ARG A 1 90 ? 12.445 8.681 -19.379 1.00 74.88 90 ARG A CA 1
ATOM 714 C C . ARG A 1 90 ? 11.497 7.681 -18.737 1.00 74.88 90 ARG A C 1
ATOM 716 O O . ARG A 1 90 ? 10.762 7.010 -19.456 1.00 74.88 90 ARG A O 1
ATOM 723 N N . LEU A 1 91 ? 11.532 7.545 -17.411 1.00 78.06 91 LEU A N 1
ATOM 724 C CA . LEU A 1 91 ? 10.660 6.588 -16.729 1.00 78.06 91 LEU A CA 1
ATOM 725 C C . LEU A 1 91 ? 9.210 7.080 -16.789 1.00 78.06 91 LEU A C 1
ATOM 727 O O . LEU A 1 91 ? 8.313 6.288 -17.045 1.00 78.06 91 LEU A O 1
ATOM 731 N N . ILE A 1 92 ? 8.997 8.395 -16.701 1.00 81.94 92 ILE A N 1
ATOM 732 C CA . ILE A 1 92 ? 7.678 9.026 -16.869 1.00 81.94 92 ILE A CA 1
ATOM 733 C C . ILE A 1 92 ? 7.117 8.780 -18.273 1.00 81.94 92 ILE A C 1
ATOM 735 O O . ILE A 1 92 ? 5.985 8.325 -18.401 1.00 81.94 92 ILE A O 1
ATOM 739 N N . GLU A 1 93 ? 7.910 9.007 -19.325 1.00 84.31 93 GLU A N 1
ATOM 740 C CA . GLU A 1 93 ? 7.509 8.712 -20.713 1.00 84.31 93 GLU A CA 1
ATOM 741 C C . GLU A 1 93 ? 7.174 7.228 -20.916 1.00 84.31 93 GLU A C 1
ATOM 743 O O . GLU A 1 93 ? 6.305 6.867 -21.708 1.00 84.31 93 GLU A O 1
ATOM 748 N N . SER A 1 94 ? 7.852 6.366 -20.165 1.00 84.94 94 SER A N 1
ATOM 749 C CA . SER A 1 94 ? 7.710 4.916 -20.231 1.00 84.94 94 SER A CA 1
ATOM 750 C C . SER A 1 94 ? 6.646 4.357 -19.278 1.00 84.94 94 SER A C 1
ATOM 752 O O . SER A 1 94 ? 6.342 3.162 -19.320 1.00 84.94 94 SER A O 1
ATOM 754 N N . PHE A 1 95 ? 6.064 5.198 -18.422 1.00 87.62 95 PHE A N 1
ATOM 755 C CA . PHE A 1 95 ? 5.116 4.794 -17.389 1.00 87.62 95 PHE A CA 1
ATOM 756 C C . PHE A 1 95 ? 3.856 4.117 -17.958 1.00 87.62 95 PHE A C 1
ATOM 758 O O . PHE A 1 95 ? 3.475 3.075 -17.423 1.00 87.62 95 PHE A O 1
ATOM 765 N N . PRO A 1 96 ? 3.250 4.580 -19.075 1.00 90.81 96 PRO A N 1
ATOM 766 C CA . PRO A 1 96 ? 2.110 3.885 -19.679 1.00 90.81 96 PRO A CA 1
ATOM 767 C C . PRO A 1 96 ? 2.440 2.452 -20.119 1.00 90.81 96 PRO A C 1
ATOM 769 O O . PRO A 1 96 ? 1.628 1.545 -19.949 1.00 90.81 96 PRO A O 1
ATOM 772 N N . ILE A 1 97 ? 3.655 2.224 -20.633 1.00 92.19 97 ILE A N 1
ATOM 773 C CA . ILE A 1 97 ? 4.123 0.892 -21.045 1.00 92.19 97 ILE A CA 1
ATOM 774 C C . ILE A 1 97 ? 4.272 -0.010 -19.818 1.00 92.19 97 ILE A C 1
ATOM 776 O O . ILE A 1 97 ? 3.867 -1.172 -19.845 1.00 92.19 97 ILE A O 1
ATOM 780 N N . LEU A 1 98 ? 4.816 0.532 -18.725 1.00 92.44 98 LEU A N 1
ATOM 781 C CA . LEU A 1 98 ? 4.957 -0.190 -17.465 1.00 92.44 98 LEU A CA 1
ATOM 782 C C . LEU A 1 98 ? 3.592 -0.568 -16.871 1.00 92.44 98 LEU A C 1
ATOM 784 O O . LEU A 1 98 ? 3.405 -1.712 -16.459 1.00 92.44 98 LEU A O 1
ATOM 788 N N . MET A 1 99 ? 2.625 0.354 -16.877 1.00 92.81 99 MET A N 1
ATOM 789 C CA . MET A 1 99 ? 1.258 0.068 -16.426 1.00 92.81 99 MET A CA 1
ATOM 790 C C . MET A 1 99 ? 0.604 -1.013 -17.286 1.00 92.81 99 MET A C 1
ATOM 792 O O . MET A 1 99 ? 0.036 -1.955 -16.742 1.00 92.81 99 MET A O 1
ATOM 796 N N . GLN A 1 100 ? 0.767 -0.957 -18.611 1.00 94.19 100 GLN A N 1
ATOM 797 C CA . GLN A 1 100 ? 0.262 -2.000 -19.504 1.00 94.19 100 GLN A CA 1
ATOM 798 C C . GLN A 1 100 ? 0.906 -3.368 -19.226 1.00 94.19 100 GLN A C 1
ATOM 800 O O . GLN A 1 100 ? 0.222 -4.392 -19.254 1.00 94.19 100 GLN A O 1
ATOM 805 N N . ALA A 1 101 ? 2.210 -3.407 -18.937 1.00 95.06 101 ALA A N 1
ATOM 806 C CA . ALA A 1 101 ? 2.892 -4.638 -18.545 1.00 95.06 101 ALA A CA 1
ATOM 807 C C . ALA A 1 101 ? 2.302 -5.209 -17.245 1.00 95.06 101 ALA A C 1
ATOM 809 O O . ALA A 1 101 ? 2.044 -6.411 -17.171 1.00 95.06 101 ALA A O 1
ATOM 810 N N . PHE A 1 102 ? 2.013 -4.363 -16.252 1.00 95.12 102 PHE A N 1
ATOM 811 C CA . PHE A 1 102 ? 1.331 -4.795 -15.031 1.00 95.12 102 PHE A CA 1
ATOM 812 C C . PHE A 1 102 ? -0.098 -5.272 -15.295 1.00 95.12 102 PHE A C 1
ATOM 814 O O . PHE A 1 102 ? -0.468 -6.313 -14.755 1.00 95.12 102 PHE A O 1
ATOM 821 N N . CYS A 1 103 ? -0.858 -4.620 -16.180 1.00 94.50 103 CYS A N 1
ATOM 822 C CA . CYS A 1 103 ? -2.172 -5.115 -16.598 1.00 94.50 103 CYS A CA 1
ATOM 823 C C . CYS A 1 103 ? -2.098 -6.562 -17.108 1.00 94.50 103 CYS A C 1
ATOM 825 O O . CYS A 1 103 ? -2.873 -7.421 -16.689 1.00 94.50 103 CYS A O 1
ATOM 827 N N . VAL A 1 104 ? -1.106 -6.866 -17.952 1.00 94.50 104 VAL A N 1
ATOM 828 C CA . VAL A 1 104 ? -0.887 -8.219 -18.491 1.00 94.50 104 VAL A CA 1
ATOM 829 C C . VAL A 1 104 ? -0.480 -9.216 -17.403 1.00 94.50 104 VAL A C 1
ATOM 831 O O . VAL A 1 104 ? -0.979 -10.345 -17.395 1.00 94.50 104 VAL A O 1
ATOM 834 N N . VAL A 1 105 ? 0.412 -8.821 -16.487 1.00 95.38 105 VAL A N 1
ATOM 835 C CA . VAL A 1 105 ? 0.865 -9.683 -15.383 1.00 95.38 105 VAL A CA 1
ATOM 836 C C . VAL A 1 105 ? -0.307 -10.043 -14.473 1.00 95.38 105 VAL A C 1
ATOM 838 O O . VAL A 1 105 ? -0.568 -11.225 -14.257 1.00 95.38 105 VAL A O 1
ATOM 841 N N . PHE A 1 106 ? -1.041 -9.043 -13.983 1.00 93.56 106 PHE A N 1
ATOM 842 C CA . PHE A 1 106 ? -2.137 -9.231 -13.028 1.00 93.56 106 PHE A CA 1
ATOM 843 C C . PHE A 1 106 ? -3.452 -9.679 -13.683 1.00 93.56 106 PHE A C 1
ATOM 845 O O . PHE A 1 106 ? -4.384 -10.087 -12.990 1.00 93.56 106 PHE A O 1
ATOM 852 N N . GLY A 1 107 ? -3.524 -9.675 -15.016 1.00 92.00 107 GLY A N 1
ATOM 853 C CA . GLY A 1 107 ? -4.730 -10.041 -15.753 1.00 92.00 107 GLY A CA 1
ATOM 854 C C . GLY A 1 107 ? -5.875 -9.051 -15.533 1.00 92.00 107 GLY A C 1
ATOM 855 O O . GLY A 1 107 ? -7.030 -9.466 -15.469 1.00 92.00 107 GLY A O 1
ATOM 856 N N . CYS A 1 108 ? -5.563 -7.762 -15.381 1.00 92.88 108 CYS A N 1
ATOM 857 C CA . CYS A 1 108 ? -6.553 -6.689 -15.321 1.00 92.88 108 CYS A CA 1
ATOM 858 C C . CYS A 1 108 ? -6.608 -5.920 -16.647 1.00 92.88 108 CYS A C 1
ATOM 860 O O . CYS A 1 108 ? -5.670 -5.947 -17.444 1.00 92.88 108 CYS A O 1
ATOM 862 N N . GLN A 1 109 ? -7.744 -5.271 -16.908 1.00 92.56 109 GLN A N 1
ATOM 863 C CA . GLN A 1 109 ? -7.920 -4.456 -18.115 1.00 92.56 109 GLN A CA 1
ATOM 864 C C . GLN A 1 109 ? -7.317 -3.067 -17.921 1.00 92.56 109 GLN A C 1
ATOM 866 O O . GLN A 1 109 ? -6.681 -2.527 -18.823 1.00 92.56 109 GLN A O 1
ATOM 871 N N . GLU A 1 110 ? -7.504 -2.516 -16.725 1.00 92.69 110 GLU A N 1
ATOM 872 C CA . GLU A 1 110 ? -7.134 -1.154 -16.386 1.00 92.69 110 GLU A CA 1
ATOM 873 C C . GLU A 1 110 ? -6.625 -1.085 -14.945 1.00 92.69 110 GLU A C 1
ATOM 875 O O . GLU A 1 110 ? -7.039 -1.851 -14.066 1.00 92.69 110 GLU A O 1
ATOM 880 N N . ILE A 1 111 ? -5.695 -0.162 -14.728 1.00 92.38 111 ILE A N 1
ATOM 881 C CA . ILE A 1 111 ? -5.077 0.144 -13.447 1.00 92.38 111 ILE A CA 1
ATOM 882 C C . ILE A 1 111 ? -5.373 1.621 -13.168 1.00 92.38 111 ILE A C 1
ATOM 884 O O . ILE A 1 111 ? -4.851 2.500 -13.850 1.00 92.38 111 ILE A O 1
ATOM 888 N N . GLU A 1 112 ? -6.224 1.887 -12.181 1.00 92.19 112 GLU A N 1
ATOM 889 C CA . GLU A 1 112 ? -6.704 3.225 -11.836 1.00 92.19 112 GLU A CA 1
ATOM 890 C C . GLU A 1 112 ? -6.032 3.729 -10.557 1.00 92.19 112 GLU A C 1
ATOM 892 O O . GLU A 1 112 ? -5.963 3.024 -9.547 1.00 92.19 112 GLU A O 1
ATOM 897 N N . LYS A 1 113 ? -5.529 4.966 -10.568 1.00 89.56 113 LYS A N 1
ATOM 898 C CA . LYS A 1 113 ? -4.937 5.571 -9.371 1.00 89.56 113 LYS A CA 1
ATOM 899 C C . LYS A 1 113 ? -6.038 5.905 -8.365 1.00 89.56 113 LYS A C 1
ATOM 901 O O . LYS A 1 113 ? -6.920 6.705 -8.647 1.00 89.56 113 LYS A O 1
ATOM 906 N N . VAL A 1 114 ? -5.929 5.365 -7.156 1.00 89.75 114 VAL A N 1
ATOM 907 C CA . VAL A 1 114 ? -6.798 5.751 -6.041 1.00 89.75 114 VAL A CA 1
ATOM 908 C C . VAL A 1 114 ? -6.230 7.018 -5.407 1.00 89.75 114 VAL A C 1
ATOM 910 O O . VAL A 1 114 ? -5.017 7.131 -5.214 1.00 89.75 114 VAL A O 1
ATOM 913 N N . GLN A 1 115 ? -7.098 7.959 -5.026 1.00 86.75 115 GLN A N 1
ATOM 914 C CA . GLN A 1 115 ? -6.732 9.158 -4.259 1.00 86.75 115 GLN A CA 1
ATOM 915 C C . GLN A 1 115 ? -6.399 8.824 -2.791 1.00 86.75 115 GLN A C 1
ATOM 917 O O . GLN A 1 115 ? -6.979 9.354 -1.846 1.00 86.75 115 GLN A O 1
ATOM 922 N N . LEU A 1 116 ? -5.477 7.887 -2.590 1.00 84.12 116 LEU A N 1
ATOM 923 C CA . LEU A 1 116 ? -4.997 7.456 -1.291 1.00 84.12 116 LEU A CA 1
ATOM 924 C C . LEU A 1 116 ? -3.470 7.394 -1.354 1.00 84.12 116 LEU A C 1
ATOM 926 O O . LEU A 1 116 ? -2.885 6.563 -2.051 1.00 84.12 116 LEU A O 1
ATOM 930 N N . GLU A 1 117 ? -2.829 8.307 -0.630 1.00 88.00 117 GLU A N 1
ATOM 931 C CA . GLU A 1 117 ? -1.376 8.438 -0.574 1.00 88.00 117 GLU A CA 1
ATOM 932 C C . GLU A 1 117 ? -0.901 8.557 0.874 1.00 88.00 117 GLU A C 1
ATOM 934 O O . GLU A 1 117 ? -1.605 9.066 1.748 1.00 88.00 117 GLU A O 1
ATOM 939 N N . GLY A 1 118 ? 0.309 8.082 1.154 1.00 86.56 118 GLY A N 1
ATOM 940 C CA . GLY A 1 118 ? 0.854 8.131 2.507 1.00 86.56 118 GLY A CA 1
ATOM 941 C C . GLY A 1 118 ? 2.272 7.594 2.623 1.00 86.56 118 GLY A C 1
ATOM 942 O O . GLY A 1 118 ? 2.792 6.933 1.728 1.00 86.56 118 GLY A O 1
ATOM 943 N N . LYS A 1 119 ? 2.920 7.890 3.753 1.00 86.81 119 LYS A N 1
ATOM 944 C CA . LYS A 1 119 ? 4.296 7.439 4.025 1.00 86.81 119 LYS A CA 1
ATOM 945 C C . LYS A 1 119 ? 4.364 5.973 4.458 1.00 86.81 119 LYS A C 1
ATOM 947 O O . LYS A 1 119 ? 5.301 5.272 4.099 1.00 86.81 119 LYS A O 1
ATOM 952 N N . ASP A 1 120 ? 3.372 5.505 5.212 1.00 87.06 120 ASP A N 1
ATOM 953 C CA . ASP A 1 120 ? 3.336 4.150 5.768 1.00 87.06 120 ASP A CA 1
ATOM 954 C C . ASP A 1 120 ? 2.443 3.242 4.917 1.00 87.06 120 ASP A C 1
ATOM 956 O O . ASP A 1 120 ? 1.214 3.336 4.963 1.00 87.06 120 ASP A O 1
ATOM 960 N N . VAL A 1 121 ? 3.070 2.360 4.138 1.00 90.44 121 VAL A N 1
ATOM 961 C CA . VAL A 1 121 ? 2.359 1.436 3.245 1.00 90.44 121 VAL A CA 1
ATOM 962 C C . VAL A 1 121 ? 1.465 0.460 4.009 1.00 90.44 121 VAL A C 1
ATOM 964 O O . VAL A 1 121 ? 0.395 0.119 3.523 1.00 90.44 121 VAL A O 1
ATOM 967 N N . THR A 1 122 ? 1.826 0.075 5.236 1.00 89.19 122 THR A N 1
ATOM 968 C CA . THR A 1 122 ? 1.026 -0.859 6.044 1.00 89.19 122 THR A CA 1
ATOM 969 C C . THR A 1 122 ? -0.313 -0.232 6.414 1.00 89.19 122 THR A C 1
ATOM 971 O O . THR A 1 122 ? -1.361 -0.869 6.309 1.00 89.19 122 THR A O 1
ATOM 974 N N . LYS A 1 123 ? -0.294 1.054 6.787 1.00 87.75 123 LYS A N 1
ATOM 975 C CA . LYS A 1 123 ? -1.518 1.818 7.057 1.00 87.75 123 LYS A CA 1
ATOM 976 C C . LYS A 1 123 ? -2.348 1.997 5.793 1.00 87.75 123 LYS A C 1
ATOM 978 O O . LYS A 1 123 ? -3.559 1.835 5.860 1.00 87.75 123 LYS A O 1
ATOM 983 N N . LEU A 1 124 ? -1.718 2.280 4.650 1.00 90.25 124 LEU A N 1
ATOM 984 C CA . LEU A 1 124 ? -2.430 2.395 3.371 1.00 90.25 124 LEU A CA 1
ATOM 985 C C . LEU A 1 124 ? -3.112 1.085 2.975 1.00 90.25 124 LEU A C 1
ATOM 987 O O . LEU A 1 124 ? -4.260 1.116 2.542 1.00 90.25 124 LEU A O 1
ATOM 991 N N . ILE A 1 125 ? -2.438 -0.051 3.170 1.00 91.31 125 ILE A N 1
ATOM 992 C CA . ILE A 1 125 ? -3.008 -1.380 2.938 1.00 91.31 125 ILE A CA 1
ATOM 993 C C . ILE A 1 125 ? -4.240 -1.578 3.819 1.00 91.31 125 ILE A C 1
ATOM 995 O O . ILE A 1 125 ? -5.310 -1.879 3.296 1.00 91.31 125 ILE A O 1
ATOM 999 N N . GLY A 1 126 ? -4.130 -1.326 5.126 1.00 89.38 126 GLY A N 1
ATOM 1000 C CA . GLY A 1 126 ? -5.276 -1.412 6.035 1.00 89.38 126 GLY A CA 1
ATOM 1001 C C . GLY A 1 126 ? -6.421 -0.472 5.642 1.00 89.38 126 GLY A C 1
ATOM 1002 O O . GLY A 1 126 ? -7.583 -0.853 5.696 1.00 89.38 126 GLY A O 1
ATOM 1003 N N . LEU A 1 127 ? -6.124 0.749 5.188 1.00 88.19 127 LEU A N 1
ATOM 1004 C CA . LEU A 1 127 ? -7.161 1.685 4.750 1.00 88.19 127 LEU A CA 1
ATOM 1005 C C . LEU A 1 127 ? -7.874 1.197 3.476 1.00 88.19 127 LEU A C 1
ATOM 1007 O O . LEU A 1 127 ? -9.103 1.203 3.413 1.00 88.19 127 LEU A O 1
ATOM 1011 N N . ALA A 1 128 ? -7.121 0.755 2.473 1.00 90.19 128 ALA A N 1
ATOM 1012 C CA . ALA A 1 128 ? -7.679 0.324 1.196 1.00 90.19 128 ALA A CA 1
ATOM 1013 C C . ALA A 1 128 ? -8.456 -0.997 1.309 1.00 90.19 128 ALA A C 1
ATOM 1015 O O . ALA A 1 128 ? -9.565 -1.104 0.787 1.00 90.19 128 ALA A O 1
ATOM 1016 N N . LEU A 1 129 ? -7.902 -1.992 2.012 1.00 90.19 129 LEU A N 1
ATOM 1017 C CA . LEU A 1 129 ? -8.535 -3.306 2.166 1.00 90.19 129 LEU A CA 1
ATOM 1018 C C . LEU A 1 129 ? -9.767 -3.256 3.075 1.00 90.19 129 LEU A C 1
ATOM 1020 O O . LEU A 1 129 ? -10.719 -4.004 2.871 1.00 90.19 129 LEU A O 1
ATOM 1024 N N . GLU A 1 130 ? -9.766 -2.373 4.071 1.00 88.12 130 GLU A N 1
ATOM 1025 C CA . GLU A 1 130 ? -10.712 -2.434 5.191 1.00 88.12 130 GLU A CA 1
ATOM 1026 C C . GLU A 1 130 ? -11.645 -1.225 5.212 1.00 88.12 130 GLU A C 1
ATOM 1028 O O . GLU A 1 130 ? -12.088 -0.766 6.267 1.00 88.12 130 GLU A O 1
ATOM 1033 N N . LYS A 1 131 ? -11.957 -0.715 4.013 1.00 84.31 131 LYS A N 1
ATOM 1034 C CA . LYS A 1 131 ? -12.755 0.492 3.780 1.00 84.31 131 LYS A CA 1
ATOM 1035 C C . LYS A 1 131 ? -14.069 0.512 4.566 1.00 84.31 131 LYS A C 1
ATOM 1037 O O . LYS A 1 131 ? -14.419 1.533 5.145 1.00 84.31 131 LYS A O 1
ATOM 1042 N N . LEU A 1 132 ? -14.799 -0.605 4.579 1.00 78.81 132 LEU A N 1
ATOM 1043 C CA . LEU A 1 132 ? -16.126 -0.695 5.207 1.00 78.81 132 LEU A CA 1
ATOM 1044 C C . LEU A 1 132 ? -16.075 -0.712 6.740 1.00 78.81 132 LEU A C 1
ATOM 1046 O O . LEU A 1 132 ? -17.081 -0.462 7.394 1.00 78.81 132 LEU A O 1
ATOM 1050 N N . SER A 1 133 ? -14.911 -1.006 7.310 1.00 80.56 133 SER A N 1
ATOM 1051 C CA . SER A 1 133 ? -14.681 -1.076 8.751 1.00 80.56 133 SER A CA 1
ATOM 1052 C C . SER A 1 133 ? -13.794 0.069 9.236 1.00 80.56 133 SER A C 1
ATOM 1054 O O . SER A 1 133 ? -13.041 -0.092 10.192 1.00 80.56 133 SER A O 1
ATOM 1056 N N . GLN A 1 134 ? -13.824 1.222 8.571 1.00 79.75 134 GLN A N 1
ATOM 1057 C CA . GLN A 1 134 ? -13.124 2.407 9.057 1.00 79.75 134 GLN A CA 1
ATOM 1058 C C . GLN A 1 134 ? -13.959 3.190 10.085 1.00 79.75 134 GLN A C 1
ATOM 1060 O O . GLN A 1 134 ? -15.131 2.900 10.335 1.00 79.75 134 GLN A O 1
ATOM 1065 N N . GLY A 1 135 ? -13.315 4.147 10.764 1.00 79.44 135 GLY A N 1
ATOM 1066 C CA . GLY A 1 135 ? -13.967 5.042 11.724 1.00 79.44 135 GLY A CA 1
ATOM 1067 C C . GLY A 1 135 ? -14.679 4.304 12.862 1.00 79.44 135 GLY A C 1
ATOM 1068 O O . GLY A 1 135 ? -14.102 3.420 13.502 1.00 79.44 135 GLY A O 1
ATOM 1069 N N . ALA A 1 136 ? -15.948 4.651 13.094 1.00 70.00 136 ALA A N 1
ATOM 1070 C CA . ALA A 1 136 ? -16.784 4.067 14.146 1.00 70.00 136 ALA A CA 1
ATOM 1071 C C . ALA A 1 136 ? -16.943 2.536 14.034 1.00 70.00 136 ALA A C 1
ATOM 1073 O O . ALA A 1 136 ? -17.132 1.858 15.044 1.00 70.00 136 ALA A O 1
ATOM 1074 N N . PHE A 1 137 ? -16.817 1.974 12.826 1.00 74.69 137 PHE A N 1
ATOM 1075 C CA . PHE A 1 137 ? -16.956 0.536 12.584 1.00 74.69 137 PHE A CA 1
ATOM 1076 C C . PHE A 1 137 ? -15.642 -0.243 12.719 1.00 74.69 137 PHE A C 1
ATOM 1078 O O . PHE A 1 137 ? -15.648 -1.471 12.631 1.00 74.69 137 PHE A O 1
ATOM 1085 N N . SER A 1 138 ? -14.524 0.428 13.007 1.00 75.56 138 SER A N 1
ATOM 1086 C CA . SER A 1 138 ? -13.222 -0.225 13.230 1.00 75.56 138 SER A CA 1
ATOM 1087 C C . SER A 1 138 ? -13.235 -1.250 14.361 1.00 75.56 138 SER A C 1
ATOM 1089 O O . SER A 1 138 ? -12.498 -2.240 14.311 1.00 75.56 138 SER A O 1
ATOM 1091 N N . LEU A 1 139 ? -14.140 -1.077 15.327 1.00 72.50 139 LEU A N 1
ATOM 1092 C CA . LEU A 1 139 ? -14.383 -2.041 16.393 1.00 72.50 139 LEU A CA 1
ATOM 1093 C C . LEU A 1 139 ? -14.846 -3.398 15.864 1.00 72.50 139 LEU A C 1
ATOM 1095 O O . LEU A 1 139 ? -14.430 -4.415 16.406 1.00 72.50 139 LEU A O 1
ATOM 1099 N N . TYR A 1 140 ? -15.648 -3.449 14.798 1.00 76.38 140 TYR A N 1
ATOM 1100 C CA . TYR A 1 140 ? -16.116 -4.721 14.240 1.00 76.38 140 TYR A CA 1
ATOM 1101 C C . TYR A 1 140 ? -14.983 -5.537 13.622 1.00 76.38 140 TYR A C 1
ATOM 1103 O O . TYR A 1 140 ? -15.031 -6.761 13.659 1.00 76.38 140 TYR A O 1
ATOM 1111 N N . ARG A 1 141 ? -13.937 -4.876 13.117 1.00 75.75 141 ARG A N 1
ATOM 1112 C CA . ARG A 1 141 ? -12.722 -5.539 12.636 1.00 75.75 141 ARG A CA 1
ATOM 1113 C C . ARG A 1 141 ? -11.871 -6.043 13.794 1.00 75.75 141 ARG A C 1
ATOM 1115 O O . ARG A 1 141 ? -11.619 -7.238 13.913 1.00 75.75 141 ARG A O 1
ATOM 1122 N N . VAL A 1 142 ? -11.413 -5.120 14.643 1.00 72.06 142 VAL A N 1
ATOM 1123 C CA . VAL A 1 142 ? -10.458 -5.432 15.724 1.00 72.06 142 VAL A CA 1
ATOM 1124 C C . VAL A 1 142 ? -11.081 -6.412 16.716 1.00 72.06 142 VAL A C 1
ATOM 1126 O O . VAL A 1 142 ? -10.420 -7.298 17.252 1.00 72.06 142 VAL A O 1
ATOM 1129 N N . CYS A 1 143 ? -12.388 -6.283 16.916 1.00 69.88 143 CYS A N 1
ATOM 1130 C CA . CYS A 1 143 ? -13.153 -7.056 17.867 1.00 69.88 143 CYS A CA 1
ATOM 1131 C C . CYS A 1 143 ? -14.210 -7.911 17.167 1.00 69.88 143 CYS A C 1
ATOM 1133 O O . CYS A 1 143 ? -15.288 -8.094 17.722 1.00 69.88 143 CYS A O 1
ATOM 1135 N N . ALA A 1 144 ? -13.923 -8.477 15.989 1.00 71.19 144 ALA A N 1
ATOM 1136 C CA . ALA A 1 144 ? -14.851 -9.397 15.319 1.00 71.19 144 ALA A CA 1
ATOM 1137 C C . ALA A 1 144 ? -15.316 -10.512 16.272 1.00 71.19 144 ALA A C 1
ATOM 1139 O O . ALA A 1 144 ? -16.504 -10.776 16.400 1.00 71.19 144 ALA A O 1
ATOM 1140 N N . SER A 1 145 ? -14.397 -11.051 17.082 1.00 64.00 145 SER A N 1
ATOM 1141 C CA . SER A 1 145 ? -14.707 -12.040 18.129 1.00 64.00 145 SER A CA 1
ATOM 1142 C C . SER A 1 145 ? -15.588 -11.531 19.287 1.00 64.00 145 SER A C 1
ATOM 1144 O O . SER A 1 145 ? -16.032 -12.337 20.105 1.00 64.00 145 SER A O 1
ATOM 1146 N N . MET A 1 146 ? -15.818 -10.216 19.391 1.00 68.19 146 MET A N 1
ATOM 1147 C CA . MET A 1 146 ? -16.760 -9.588 20.325 1.00 68.19 146 MET A CA 1
ATOM 1148 C C . MET A 1 146 ? -18.139 -9.305 19.728 1.00 68.19 146 MET A C 1
ATOM 1150 O O . MET A 1 146 ? -19.029 -8.901 20.477 1.00 68.19 146 MET A O 1
ATOM 1154 N N . PHE A 1 147 ? -18.331 -9.468 18.424 1.00 68.69 147 PHE A N 1
ATOM 1155 C CA . PHE A 1 147 ? -19.628 -9.253 17.780 1.00 68.69 147 PHE A CA 1
ATOM 1156 C C . PHE A 1 147 ? -20.144 -10.533 17.129 1.00 68.69 147 PHE A C 1
ATOM 1158 O O . PHE A 1 147 ? -21.342 -10.799 17.183 1.00 68.69 147 PHE A O 1
ATOM 1165 N N . ASP A 1 148 ? -19.235 -11.356 16.613 1.00 70.62 148 ASP A N 1
ATOM 1166 C CA . ASP A 1 148 ? -19.519 -12.629 15.975 1.00 70.62 148 ASP A CA 1
ATOM 1167 C C . ASP A 1 148 ? -19.262 -13.764 16.975 1.00 70.62 148 ASP A C 1
ATOM 1169 O O . ASP A 1 148 ? -18.145 -14.261 17.155 1.00 70.62 148 ASP A O 1
ATOM 1173 N N . PHE A 1 149 ? -20.306 -14.103 17.730 1.00 72.88 149 PHE A N 1
ATOM 1174 C CA . PHE A 1 149 ? -20.256 -15.189 18.701 1.00 72.88 149 PHE A CA 1
ATOM 1175 C C . PHE A 1 149 ? -20.842 -16.445 18.103 1.00 72.88 149 PHE A C 1
ATOM 1177 O O . PHE A 1 149 ? -21.957 -16.433 17.585 1.00 72.88 149 PHE A O 1
ATOM 1184 N N . ASN A 1 150 ? -20.140 -17.557 18.295 1.00 79.25 150 ASN A N 1
ATOM 1185 C CA . ASN A 1 150 ? -20.765 -18.850 18.131 1.00 79.25 150 ASN A CA 1
ATOM 1186 C C . ASN A 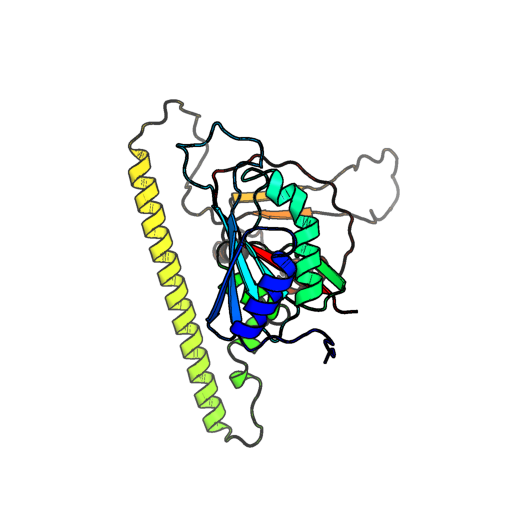1 150 ? -21.901 -18.962 19.171 1.00 79.25 150 ASN A C 1
ATOM 1188 O O . ASN A 1 150 ? -21.612 -18.945 20.370 1.00 79.25 150 ASN A O 1
ATOM 1192 N N . PRO A 1 151 ? -23.178 -19.080 18.759 1.00 79.12 151 PRO A N 1
ATOM 1193 C CA . PRO A 1 151 ? -24.307 -19.145 19.690 1.00 79.12 151 PRO A CA 1
ATOM 1194 C C . PRO A 1 151 ? -24.266 -20.387 20.594 1.00 79.12 151 PRO A C 1
ATOM 1196 O O . PRO A 1 151 ? -25.007 -20.459 21.571 1.00 79.12 151 PRO A O 1
ATOM 1199 N N . LEU A 1 152 ? -23.400 -21.356 20.281 1.00 87.81 152 LEU A N 1
ATOM 1200 C CA . LEU A 1 152 ? -23.158 -22.549 21.086 1.00 87.81 152 LEU A CA 1
ATOM 1201 C C . LEU A 1 152 ? -22.106 -22.337 22.191 1.00 87.81 152 LEU A C 1
ATOM 1203 O O . LEU A 1 152 ? -21.939 -23.213 23.039 1.00 87.81 152 LEU A O 1
ATOM 1207 N N . GLU A 1 153 ? -21.375 -21.216 22.200 1.00 86.50 153 GLU A N 1
ATOM 1208 C CA . GLU A 1 153 ? -20.418 -20.917 23.271 1.00 86.50 153 GLU A CA 1
ATOM 1209 C C . GLU A 1 153 ? -21.125 -20.547 24.582 1.00 86.50 153 GLU A C 1
ATOM 1211 O O . GLU A 1 153 ? -22.166 -19.891 24.609 1.00 86.50 153 GLU A O 1
ATOM 1216 N N . ASN A 1 154 ? -20.522 -20.944 25.707 1.00 88.69 154 ASN A N 1
ATOM 1217 C CA . ASN A 1 154 ? -21.061 -20.652 27.031 1.00 88.69 154 ASN A CA 1
ATOM 1218 C C . ASN A 1 154 ? -21.119 -19.122 27.268 1.00 88.69 154 ASN A C 1
ATOM 1220 O O . ASN A 1 154 ? -20.082 -18.454 27.184 1.00 88.69 154 ASN A O 1
ATOM 1224 N N . PRO A 1 155 ? -22.285 -18.553 27.635 1.00 85.38 155 PRO A N 1
ATOM 1225 C CA . PRO A 1 155 ? -22.457 -17.111 27.815 1.00 85.38 155 PRO A CA 1
ATOM 1226 C C . PRO A 1 155 ? -21.531 -16.492 28.876 1.00 85.38 155 PRO A C 1
ATOM 1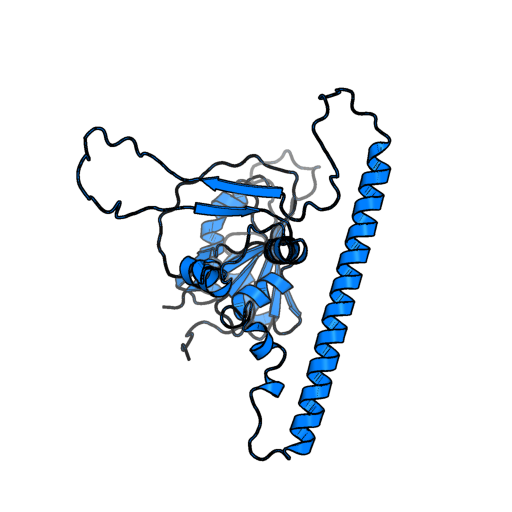228 O O . PRO A 1 155 ? -21.173 -15.317 28.759 1.00 85.38 155 PRO A O 1
ATOM 1231 N N . GLU A 1 156 ? -21.098 -17.244 29.893 1.00 87.44 156 GLU A N 1
ATOM 1232 C CA . GLU A 1 156 ? -20.131 -16.736 30.876 1.00 87.44 156 GLU A 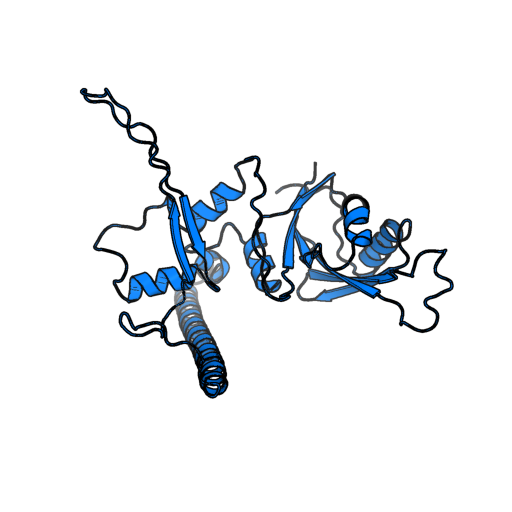CA 1
ATOM 1233 C C . GLU A 1 156 ? -18.727 -16.588 30.287 1.00 87.44 156 GLU A C 1
ATOM 1235 O O . GLU A 1 156 ? -18.054 -15.577 30.513 1.00 87.44 156 GLU A O 1
ATOM 1240 N N . HIS A 1 157 ? -18.311 -17.557 29.470 1.00 83.81 157 HIS A N 1
ATOM 1241 C CA . HIS A 1 157 ? -17.041 -17.504 28.753 1.00 83.81 157 HIS A CA 1
ATOM 1242 C C . HIS A 1 157 ? -17.019 -16.316 27.781 1.00 83.81 157 HIS A C 1
ATOM 1244 O O . HIS A 1 157 ? -16.053 -15.553 27.752 1.00 83.81 157 HIS A O 1
ATOM 1250 N N . LEU A 1 158 ? -18.136 -16.079 27.083 1.00 79.00 158 LEU A N 1
ATOM 1251 C CA . LEU A 1 158 ? -18.307 -14.923 26.204 1.00 79.00 158 LEU A CA 1
ATOM 1252 C C . LEU A 1 158 ? -18.186 -13.593 26.950 1.00 79.00 158 LEU A C 1
ATOM 1254 O O . LEU A 1 158 ? -17.485 -12.689 26.496 1.00 79.00 158 LEU A O 1
ATOM 1258 N N . ARG A 1 159 ? -18.823 -13.460 28.121 1.00 81.38 159 ARG A N 1
ATOM 1259 C CA . ARG A 1 159 ? -18.707 -12.248 28.951 1.00 81.38 159 ARG A CA 1
ATOM 1260 C C . ARG A 1 159 ? -17.274 -11.998 29.411 1.00 81.38 159 ARG A C 1
ATOM 1262 O O . ARG A 1 159 ? -16.837 -10.846 29.402 1.00 81.38 159 ARG A O 1
ATOM 1269 N N . LYS A 1 160 ? -16.543 -13.047 29.800 1.00 85.69 160 LYS A N 1
ATOM 1270 C CA . LYS A 1 160 ? -15.133 -12.936 30.194 1.00 85.69 160 LYS A CA 1
ATOM 1271 C C . LYS A 1 160 ? -14.263 -12.488 29.016 1.00 85.69 160 LYS A C 1
ATOM 1273 O O . LYS A 1 160 ? -13.547 -11.500 29.148 1.00 85.69 160 LYS A O 1
ATOM 1278 N N . LYS A 1 161 ? -14.419 -13.129 27.853 1.00 80.62 161 LYS A N 1
ATOM 1279 C CA . LYS A 1 161 ? -13.703 -12.785 26.616 1.00 80.62 161 LYS A CA 1
ATOM 1280 C C . LYS A 1 161 ? -13.969 -11.339 26.185 1.00 80.62 161 LYS A C 1
ATOM 1282 O O . LYS A 1 161 ? -13.029 -10.611 25.891 1.00 80.62 161 LYS A O 1
ATOM 1287 N N . ARG A 1 162 ? -15.224 -10.871 26.254 1.00 76.62 162 ARG A N 1
ATOM 1288 C CA . ARG A 1 162 ? -15.569 -9.460 25.987 1.00 76.62 162 ARG A CA 1
ATOM 1289 C C . ARG A 1 162 ? -14.806 -8.496 26.899 1.00 76.62 162 ARG A C 1
ATOM 1291 O O . ARG A 1 162 ? -14.247 -7.516 26.423 1.00 76.62 162 ARG A O 1
ATOM 1298 N N . ARG A 1 163 ? -14.748 -8.773 28.207 1.00 82.19 163 ARG A N 1
ATOM 1299 C CA . ARG A 1 163 ? -13.998 -7.927 29.155 1.00 82.19 163 ARG A CA 1
ATOM 1300 C C . ARG A 1 163 ? -12.501 -7.908 28.848 1.00 82.19 163 ARG A C 1
ATOM 1302 O O . ARG A 1 163 ? -11.887 -6.853 28.942 1.00 82.19 163 ARG A O 1
ATOM 1309 N N . GLU A 1 164 ? -11.923 -9.047 28.477 1.00 82.00 164 GLU A N 1
ATOM 1310 C CA . GLU A 1 164 ? -10.503 -9.141 28.119 1.00 82.00 164 GLU A CA 1
ATOM 1311 C C . GLU A 1 164 ? -10.172 -8.325 26.867 1.00 82.00 164 GLU A C 1
ATOM 1313 O O . GLU A 1 164 ? -9.209 -7.561 26.886 1.00 82.00 164 GLU A O 1
ATOM 1318 N N . VAL A 1 165 ? -10.997 -8.405 25.819 1.00 76.75 165 VAL A N 1
ATOM 1319 C CA . VAL A 1 165 ? -10.769 -7.621 24.596 1.00 76.75 165 VAL A CA 1
ATOM 1320 C C . VAL A 1 165 ? -10.961 -6.120 24.854 1.00 76.75 165 VAL A C 1
ATOM 1322 O O . VAL A 1 165 ? -10.140 -5.327 24.402 1.00 76.75 165 VAL A O 1
ATOM 1325 N N . ILE A 1 166 ? -11.970 -5.715 25.642 1.00 78.75 166 ILE A N 1
ATOM 1326 C CA . ILE A 1 166 ? -12.146 -4.303 26.039 1.00 78.75 166 ILE A CA 1
ATOM 1327 C C . ILE A 1 166 ? -10.900 -3.809 26.787 1.00 78.75 166 ILE A C 1
ATOM 1329 O O . ILE A 1 166 ? -10.387 -2.728 26.505 1.00 78.75 166 ILE A O 1
ATOM 1333 N N . ASN A 1 167 ? -10.372 -4.615 27.711 1.00 81.62 167 ASN A N 1
ATOM 1334 C CA . ASN A 1 167 ? -9.163 -4.267 28.452 1.00 81.62 167 ASN A CA 1
ATOM 1335 C C . ASN A 1 167 ? -7.925 -4.172 27.547 1.00 81.62 167 ASN A C 1
ATOM 1337 O O . ASN A 1 167 ? -7.134 -3.246 27.729 1.00 81.62 167 ASN A O 1
ATOM 1341 N N . MET A 1 168 ? -7.755 -5.080 26.577 1.00 79.19 168 MET A N 1
ATOM 1342 C CA . MET A 1 168 ? -6.674 -4.981 25.588 1.00 79.19 168 MET A CA 1
ATOM 1343 C C . MET A 1 168 ? -6.775 -3.693 24.776 1.00 79.19 168 MET A C 1
ATOM 1345 O O . MET A 1 168 ? -5.777 -2.989 24.670 1.00 79.19 168 MET A O 1
ATOM 1349 N N . MET A 1 169 ? -7.966 -3.344 24.278 1.00 70.00 169 MET A N 1
ATOM 1350 C CA . MET A 1 169 ? -8.180 -2.110 23.514 1.00 70.00 169 MET A CA 1
ATOM 1351 C C . MET A 1 169 ? -7.807 -0.866 24.316 1.00 70.00 169 MET A C 1
ATOM 1353 O O . MET A 1 169 ? -7.050 -0.025 23.840 1.00 70.00 169 MET A O 1
ATOM 1357 N N . MET A 1 170 ? -8.276 -0.773 25.561 1.00 74.56 170 MET A N 1
ATOM 1358 C CA . MET A 1 170 ? -7.918 0.343 26.441 1.00 74.56 170 MET A CA 1
ATOM 1359 C C . MET A 1 170 ? -6.404 0.394 26.700 1.00 74.56 170 MET A C 1
ATOM 1361 O O . MET A 1 170 ? -5.844 1.466 26.922 1.00 74.56 170 MET A O 1
ATOM 1365 N N . CYS A 1 171 ? -5.721 -0.755 26.691 1.00 77.06 171 CYS A N 1
ATOM 1366 C CA . CYS A 1 171 ? -4.274 -0.836 26.863 1.00 77.06 171 CYS A CA 1
ATOM 1367 C C . CYS A 1 171 ? -3.513 -0.402 25.598 1.00 77.06 171 CYS A C 1
ATOM 1369 O O . CYS A 1 171 ? -2.570 0.383 25.703 1.00 77.06 171 CYS A O 1
ATOM 1371 N N . GLU A 1 172 ? -3.935 -0.858 24.414 1.00 74.56 172 GLU A N 1
ATOM 1372 C CA . GLU A 1 172 ? -3.371 -0.443 23.123 1.00 74.56 172 GLU A CA 1
ATOM 1373 C C . GLU A 1 172 ? -3.572 1.046 22.869 1.00 74.56 172 GLU A C 1
ATOM 1375 O O . GLU A 1 172 ? -2.614 1.725 22.508 1.00 74.56 172 GLU A O 1
ATOM 1380 N N . GLN A 1 173 ? -4.763 1.576 23.146 1.00 72.69 173 GLN A N 1
ATOM 1381 C CA . GLN A 1 173 ? -5.046 3.003 23.017 1.00 72.69 173 GLN A CA 1
ATOM 1382 C C . GLN A 1 173 ? -4.098 3.832 23.895 1.00 72.69 173 GLN A C 1
ATOM 1384 O O . GLN A 1 173 ? -3.428 4.737 23.402 1.00 72.69 173 GLN A O 1
ATOM 1389 N N . ARG A 1 174 ? -3.922 3.449 25.169 1.00 77.25 174 ARG A N 1
ATOM 1390 C CA . ARG A 1 174 ? -2.951 4.095 26.073 1.00 77.25 174 ARG A CA 1
ATOM 1391 C C . ARG A 1 174 ? -1.508 3.968 25.585 1.00 77.25 174 ARG A C 1
ATOM 1393 O O . ARG A 1 174 ? -0.707 4.886 25.769 1.00 77.25 174 ARG A O 1
ATOM 1400 N N . LYS A 1 175 ? -1.140 2.826 24.995 1.00 79.50 175 LYS A N 1
ATOM 1401 C CA . LYS A 1 175 ? 0.198 2.614 24.428 1.00 79.50 175 LYS A CA 1
ATOM 1402 C C . LYS A 1 175 ? 0.426 3.542 23.235 1.00 79.50 175 LYS A C 1
ATOM 1404 O O . LYS A 1 175 ? 1.457 4.205 23.186 1.00 79.50 175 LYS A O 1
ATOM 1409 N N . GLN A 1 176 ? -0.545 3.639 22.333 1.00 71.75 176 GLN A N 1
ATOM 1410 C CA . GLN A 1 176 ? -0.486 4.498 21.157 1.00 71.75 176 GLN A CA 1
ATOM 1411 C C . GLN A 1 176 ? -0.474 5.984 21.540 1.00 71.75 176 GLN A C 1
ATOM 1413 O O . GLN A 1 176 ? 0.291 6.763 20.979 1.00 71.75 176 GLN A O 1
ATOM 1418 N N . GLU A 1 177 ? -1.259 6.390 22.539 1.00 72.75 177 GLU A N 1
ATOM 1419 C CA . GLU A 1 177 ? -1.195 7.732 23.126 1.00 72.75 177 GLU A CA 1
ATOM 1420 C C . GLU A 1 177 ? 0.200 8.045 23.669 1.00 72.75 177 GLU A C 1
ATOM 1422 O O . GLU A 1 177 ? 0.741 9.114 23.383 1.00 72.75 177 GLU A O 1
ATOM 1427 N N . ARG A 1 178 ? 0.817 7.102 24.395 1.00 81.75 178 ARG A N 1
ATOM 1428 C CA . ARG A 1 178 ? 2.183 7.250 24.909 1.00 81.75 178 ARG A CA 1
ATOM 1429 C C . ARG A 1 178 ? 3.215 7.338 23.783 1.00 81.75 178 ARG A C 1
ATOM 1431 O O . ARG A 1 178 ? 4.085 8.199 23.854 1.00 81.75 178 ARG A O 1
ATOM 1438 N N . GLU A 1 179 ? 3.137 6.485 22.763 1.00 75.88 179 GLU A N 1
ATOM 1439 C CA . GLU A 1 179 ? 4.040 6.528 21.600 1.00 75.88 179 GLU A CA 1
ATOM 1440 C C . GLU A 1 179 ? 3.917 7.862 20.854 1.00 75.88 179 GLU A C 1
ATOM 1442 O O . GLU A 1 179 ? 4.923 8.527 20.608 1.00 75.88 179 GLU A O 1
ATOM 1447 N N . ASN A 1 180 ? 2.688 8.321 20.607 1.00 69.31 180 ASN A N 1
ATOM 1448 C CA . ASN A 1 180 ? 2.423 9.628 20.008 1.00 69.31 180 ASN A CA 1
ATOM 1449 C C . ASN A 1 180 ? 2.982 10.778 20.862 1.00 69.31 180 ASN A C 1
ATOM 1451 O O . ASN A 1 180 ? 3.455 11.781 20.328 1.00 69.31 180 ASN A O 1
ATOM 1455 N N . LEU A 1 181 ? 2.903 10.668 22.190 1.00 77.12 181 LEU A N 1
ATOM 1456 C CA . LEU A 1 181 ? 3.413 11.678 23.114 1.00 77.12 181 LEU A CA 1
ATOM 1457 C C . LEU A 1 181 ? 4.948 11.717 23.113 1.00 77.12 181 LEU A C 1
ATOM 1459 O O . LEU A 1 181 ? 5.523 12.800 23.042 1.00 77.12 181 LEU A O 1
ATOM 1463 N N . LEU A 1 182 ? 5.606 10.556 23.091 1.00 80.75 182 LEU A N 1
ATOM 1464 C CA . LEU A 1 182 ? 7.062 10.454 22.952 1.00 80.75 182 LEU A CA 1
ATOM 1465 C C . LEU A 1 182 ? 7.545 11.027 21.615 1.00 80.75 182 LEU A C 1
ATOM 1467 O O . LEU A 1 182 ? 8.480 11.826 21.590 1.00 80.75 182 LEU A O 1
ATOM 1471 N N . GLU A 1 183 ? 6.865 10.704 20.513 1.00 72.56 183 GLU A N 1
ATOM 1472 C CA . GLU A 1 183 ? 7.192 11.249 19.193 1.00 72.56 183 GLU A CA 1
ATOM 1473 C C . GLU A 1 183 ? 7.050 12.785 19.168 1.00 72.56 183 GLU A C 1
ATOM 1475 O O . GLU A 1 183 ? 7.868 13.488 18.566 1.00 72.56 183 GLU A O 1
ATOM 1480 N N . ARG A 1 184 ? 6.048 13.340 19.871 1.00 67.25 184 ARG A N 1
ATOM 1481 C CA . ARG A 1 184 ? 5.910 14.797 20.054 1.00 67.25 184 ARG A CA 1
ATOM 1482 C C . ARG A 1 184 ? 7.066 15.385 20.851 1.00 67.25 184 ARG A C 1
ATOM 1484 O O . ARG A 1 184 ? 7.604 16.416 20.452 1.00 67.25 184 ARG A O 1
ATOM 1491 N N . GLU A 1 185 ? 7.453 14.764 21.961 1.00 76.94 185 GLU A N 1
ATOM 1492 C CA . GLU A 1 185 ? 8.573 15.245 22.771 1.00 76.94 185 GLU A CA 1
ATOM 1493 C C . GLU A 1 185 ? 9.886 15.257 21.982 1.00 76.94 185 GLU A C 1
ATOM 1495 O O . GLU A 1 185 ? 10.663 16.209 22.090 1.00 76.94 185 GLU A O 1
ATOM 1500 N N . GLU A 1 186 ? 10.138 14.237 21.162 1.00 75.00 186 GLU A N 1
ATOM 1501 C CA . GLU A 1 186 ? 11.317 14.181 20.298 1.00 75.00 186 GLU A CA 1
ATOM 1502 C C . GLU A 1 186 ? 11.294 15.267 19.219 1.00 75.00 186 GLU A C 1
ATOM 1504 O O . GLU A 1 186 ? 12.276 16.003 19.073 1.00 75.00 186 GLU A O 1
ATOM 1509 N N . LYS A 1 187 ? 10.162 15.453 18.528 1.00 67.75 187 LYS A N 1
ATOM 1510 C CA . LYS A 1 187 ? 9.992 16.543 17.551 1.00 67.75 187 LYS A CA 1
ATOM 1511 C C . LYS A 1 187 ? 10.194 17.914 18.199 1.00 67.75 187 LYS A C 1
ATOM 1513 O O . LYS A 1 187 ? 10.947 18.738 17.676 1.00 67.75 187 LYS A O 1
ATOM 1518 N N . ASN A 1 188 ? 9.621 18.137 19.381 1.00 66.06 188 ASN A N 1
ATOM 1519 C CA . ASN A 1 188 ? 9.768 19.391 20.121 1.00 66.06 188 ASN A CA 1
ATOM 1520 C C . ASN A 1 188 ? 11.222 19.646 20.553 1.00 66.06 188 ASN A C 1
ATOM 1522 O O . ASN A 1 188 ? 11.693 20.782 20.476 1.00 66.06 188 ASN A O 1
ATOM 1526 N N . LYS A 1 189 ? 11.980 18.607 20.932 1.00 71.06 189 LYS A N 1
ATOM 1527 C CA . LYS A 1 189 ? 13.421 18.723 21.233 1.00 71.06 189 LYS A CA 1
ATOM 1528 C C . LYS A 1 189 ? 14.243 19.112 19.999 1.00 71.06 189 LYS A C 1
ATOM 1530 O O . LYS A 1 189 ? 15.191 19.889 20.128 1.00 71.06 189 LYS A O 1
ATOM 1535 N N . VAL A 1 190 ? 13.897 18.612 18.811 1.00 58.78 190 VAL A N 1
ATOM 1536 C CA . VAL A 1 190 ? 14.563 18.986 17.548 1.00 58.78 190 VAL A CA 1
ATOM 1537 C C . VAL A 1 190 ? 14.279 20.449 17.186 1.00 58.78 190 VAL A C 1
ATOM 1539 O O . VAL A 1 190 ? 15.208 21.185 16.850 1.00 58.78 190 VAL A O 1
ATOM 1542 N N . VAL A 1 191 ? 13.033 20.907 17.346 1.00 54.22 191 VAL A N 1
ATOM 1543 C CA . VAL A 1 191 ? 12.634 22.310 17.112 1.00 54.22 191 VAL A CA 1
ATOM 1544 C C . VAL A 1 191 ? 13.270 23.265 18.135 1.00 54.22 191 VAL A C 1
ATOM 1546 O O . VAL A 1 191 ? 13.729 24.354 17.785 1.00 54.22 191 VAL A O 1
ATOM 1549 N N . ALA A 1 192 ? 13.378 22.859 19.402 1.00 55.62 192 ALA A N 1
ATOM 1550 C CA . ALA A 1 192 ? 14.068 23.645 20.425 1.00 55.62 192 ALA A CA 1
ATOM 1551 C C . ALA A 1 192 ? 15.572 23.803 20.123 1.00 55.62 192 ALA A C 1
ATOM 1553 O O . ALA A 1 192 ? 16.134 24.877 20.338 1.00 55.62 192 ALA A O 1
ATOM 1554 N N . LYS A 1 193 ? 16.223 22.771 19.563 1.00 56.03 193 LYS A N 1
ATOM 1555 C CA . LYS A 1 193 ? 17.635 22.833 19.144 1.00 56.03 193 LYS A CA 1
ATOM 1556 C C . LYS A 1 193 ? 17.854 23.695 17.893 1.00 56.03 193 LYS A C 1
ATOM 1558 O O . LYS A 1 193 ? 18.898 24.336 17.782 1.00 56.03 193 LYS A O 1
ATOM 1563 N N . SER A 1 194 ? 16.889 23.769 16.973 1.00 50.50 194 SER A N 1
ATOM 1564 C CA . SER A 1 194 ? 16.993 24.607 15.766 1.00 50.50 194 SER A CA 1
ATOM 1565 C C . SER A 1 194 ? 16.734 26.104 16.019 1.00 50.50 194 SER A C 1
ATOM 1567 O O . SER A 1 194 ? 17.220 26.941 15.255 1.00 50.50 194 SER A O 1
ATOM 1569 N N . ARG A 1 195 ? 16.089 26.473 17.139 1.00 46.72 195 ARG A N 1
ATOM 1570 C CA . ARG A 1 195 ? 15.872 27.872 17.577 1.00 46.72 195 ARG A CA 1
ATOM 1571 C C . ARG A 1 195 ? 17.136 28.639 18.015 1.00 46.72 195 ARG A C 1
ATOM 1573 O O . ARG A 1 195 ? 17.046 29.833 18.289 1.00 46.72 195 ARG A O 1
ATOM 1580 N N . ILE A 1 196 ? 18.325 28.024 18.028 1.00 48.84 196 ILE A N 1
ATOM 1581 C CA . ILE A 1 196 ? 19.591 28.730 18.336 1.00 48.84 196 ILE A CA 1
ATOM 1582 C C . ILE A 1 196 ? 20.048 29.647 17.176 1.00 48.84 196 ILE A C 1
ATOM 1584 O O . ILE A 1 196 ? 20.872 30.543 17.371 1.00 48.84 196 ILE A O 1
ATOM 1588 N N . ARG A 1 197 ? 19.473 29.526 15.971 1.00 44.12 197 ARG A N 1
ATOM 1589 C CA . ARG A 1 197 ? 19.695 30.508 14.897 1.00 44.12 197 ARG A CA 1
ATOM 1590 C C . ARG A 1 197 ? 18.658 31.627 14.992 1.00 44.12 197 ARG A C 1
ATOM 1592 O O . ARG A 1 197 ? 17.511 31.454 14.597 1.00 44.12 197 ARG A O 1
ATOM 1599 N N . LYS A 1 198 ? 19.077 32.786 15.514 1.00 44.06 198 LYS A N 1
ATOM 1600 C CA . LYS A 1 198 ? 18.251 34.003 15.578 1.00 44.06 198 LYS A CA 1
ATOM 1601 C C . LYS A 1 198 ? 17.680 34.336 14.185 1.00 44.06 198 LYS A C 1
ATOM 1603 O O . LYS A 1 198 ? 18.474 34.536 13.261 1.00 44.06 198 LYS A O 1
ATOM 1608 N N . PRO A 1 199 ? 16.351 34.444 14.015 1.00 39.94 199 PRO A N 1
ATOM 1609 C CA . PRO A 1 199 ? 15.768 34.936 12.773 1.00 39.94 199 PRO A CA 1
ATOM 1610 C C . PRO A 1 199 ? 16.148 36.412 12.579 1.00 39.94 199 PRO A C 1
ATOM 1612 O O . PRO A 1 199 ? 16.025 37.225 13.495 1.00 39.94 199 PRO A O 1
ATOM 1615 N N . LYS A 1 200 ? 16.642 36.760 11.383 1.00 41.38 200 LYS A N 1
ATOM 1616 C CA . LYS A 1 200 ? 17.074 38.127 11.029 1.00 41.38 200 LYS A CA 1
ATOM 1617 C C . LYS A 1 200 ? 15.923 39.106 10.778 1.00 41.38 200 LYS A C 1
ATOM 1619 O O . LYS A 1 200 ? 16.184 40.296 10.650 1.00 41.38 200 LYS A O 1
ATOM 1624 N N . HIS A 1 201 ? 14.673 38.654 10.757 1.00 35.31 201 HIS A N 1
ATOM 1625 C CA . HIS A 1 201 ? 13.527 39.531 10.538 1.00 35.31 201 HIS A CA 1
ATOM 1626 C C . HIS A 1 201 ? 12.485 39.341 11.637 1.00 35.31 201 HIS A C 1
ATOM 1628 O O . HIS A 1 201 ? 11.936 38.258 11.820 1.00 35.31 201 HIS A O 1
ATOM 1634 N N . LYS A 1 202 ? 12.259 40.420 12.393 1.00 31.80 202 LYS A N 1
ATOM 1635 C CA . LYS A 1 202 ? 11.156 40.553 13.341 1.00 31.80 202 LYS A CA 1
ATOM 1636 C C . LYS A 1 202 ? 9.905 40.900 12.540 1.00 31.80 202 LYS A C 1
ATOM 1638 O O . LYS A 1 202 ? 9.789 42.032 12.082 1.00 31.80 202 LYS A O 1
ATOM 1643 N N . PHE A 1 203 ? 8.982 39.958 12.396 1.00 31.89 203 PHE A N 1
ATOM 1644 C CA . PHE A 1 203 ? 7.586 40.330 12.198 1.00 31.89 203 PHE A CA 1
ATOM 1645 C C . PHE A 1 203 ? 6.956 40.544 13.570 1.00 31.89 203 PHE A C 1
ATOM 1647 O O . PHE A 1 203 ? 7.214 39.793 14.513 1.00 31.89 203 PHE A O 1
ATOM 1654 N N . ALA A 1 204 ? 6.230 41.652 13.686 1.00 32.41 204 ALA A N 1
ATOM 1655 C CA . ALA A 1 204 ? 5.536 42.050 14.893 1.00 32.41 204 ALA A CA 1
ATOM 1656 C C . ALA A 1 204 ? 4.528 40.970 15.307 1.00 32.41 204 ALA A C 1
ATOM 1658 O O . ALA A 1 204 ? 3.819 40.395 14.486 1.00 32.41 204 ALA A O 1
ATOM 1659 N N . SER A 1 205 ? 4.520 40.711 16.605 1.00 39.03 205 SER A N 1
ATOM 1660 C CA . SER A 1 205 ? 3.685 39.762 17.323 1.00 39.03 205 SER A CA 1
ATOM 1661 C C . SER A 1 205 ? 2.189 40.035 17.172 1.00 39.03 205 SER A C 1
ATOM 1663 O O . SER A 1 205 ? 1.742 41.140 17.480 1.00 39.03 205 SER A O 1
ATOM 1665 N N . ILE A 1 206 ? 1.424 38.983 16.876 1.00 34.12 206 ILE A N 1
ATOM 1666 C CA . ILE A 1 206 ? 0.041 38.833 17.335 1.00 34.12 206 ILE A CA 1
ATOM 1667 C C . ILE A 1 206 ? -0.082 37.447 17.987 1.00 34.12 206 ILE A C 1
ATOM 1669 O O . ILE A 1 206 ? 0.019 36.439 17.306 1.00 34.12 206 ILE A O 1
ATOM 1673 N N . GLY A 1 207 ? -0.245 37.451 19.315 1.00 33.75 207 GLY A N 1
ATOM 1674 C CA . GLY A 1 207 ? -1.095 36.534 20.090 1.00 33.75 207 GLY A CA 1
ATOM 1675 C C . GLY A 1 207 ? -0.821 35.021 20.115 1.00 33.75 207 GLY A C 1
ATOM 1676 O O . GLY A 1 207 ? -1.277 34.315 19.234 1.00 33.75 207 GLY A O 1
ATOM 1677 N N . ALA A 1 208 ? -0.258 34.568 21.244 1.00 34.72 208 ALA A N 1
ATOM 1678 C CA . ALA A 1 208 ? -0.583 33.343 22.003 1.00 34.72 208 ALA A CA 1
ATOM 1679 C C . ALA A 1 208 ? -0.371 31.927 21.392 1.00 34.72 208 ALA A C 1
ATOM 1681 O O . ALA A 1 208 ? -1.138 31.452 20.568 1.00 34.72 208 ALA A O 1
ATOM 1682 N N . ASP A 1 209 ? 0.618 31.229 21.976 1.00 38.47 209 ASP A N 1
ATOM 1683 C CA . ASP A 1 209 ? 0.689 29.782 22.265 1.00 38.47 209 ASP A CA 1
ATOM 1684 C C . ASP A 1 209 ? 0.594 28.745 21.121 1.00 38.47 209 ASP A C 1
ATOM 1686 O O . ASP A 1 209 ? -0.267 27.867 21.082 1.00 38.47 209 ASP A O 1
ATOM 1690 N N . ASP A 1 210 ? 1.623 28.741 20.267 1.00 40.84 210 ASP A N 1
ATOM 1691 C CA . ASP A 1 210 ? 1.913 27.725 19.237 1.00 40.84 210 ASP A CA 1
ATOM 1692 C C . ASP A 1 210 ? 2.457 26.386 19.798 1.00 40.84 210 ASP A C 1
ATOM 1694 O O . ASP A 1 210 ? 3.609 26.008 19.555 1.00 40.84 210 ASP A O 1
ATOM 1698 N N . ALA A 1 211 ? 1.650 25.625 20.543 1.00 40.12 211 ALA A N 1
ATOM 1699 C CA . ALA A 1 211 ? 2.025 24.263 20.967 1.00 40.12 211 ALA A CA 1
ATOM 1700 C C . ALA A 1 211 ? 1.047 23.145 20.557 1.00 40.12 211 ALA A C 1
ATOM 1702 O O . ALA A 1 211 ? 1.269 21.987 20.913 1.00 40.12 211 ALA A O 1
ATOM 1703 N N . ALA A 1 212 ? 0.008 23.432 19.767 1.00 40.97 212 ALA A N 1
ATOM 1704 C CA . ALA A 1 212 ? -1.011 22.432 19.428 1.00 40.97 212 ALA A CA 1
ATOM 1705 C C . ALA A 1 212 ? -1.510 22.490 17.970 1.00 40.97 212 ALA A C 1
ATOM 1707 O O . ALA A 1 212 ? -2.693 22.310 17.709 1.00 40.97 212 ALA A O 1
ATOM 1708 N N . ALA A 1 213 ? -0.635 22.690 16.983 1.00 39.28 213 ALA A N 1
ATOM 1709 C CA . ALA A 1 213 ? -1.045 22.608 15.578 1.00 39.28 213 ALA A CA 1
ATOM 1710 C C . ALA A 1 213 ? -1.023 21.148 15.070 1.00 39.28 213 ALA A C 1
ATOM 1712 O O . ALA A 1 213 ? -0.041 20.683 14.494 1.00 39.28 213 ALA A O 1
ATOM 1713 N N . LYS A 1 214 ? -2.111 20.398 15.303 1.00 54.97 214 LYS A N 1
ATOM 1714 C CA . LYS A 1 214 ? -2.427 19.153 14.556 1.00 54.97 214 LYS A CA 1
ATOM 1715 C C . LYS A 1 214 ? -3.181 19.420 13.245 1.00 54.97 214 LYS A C 1
ATOM 1717 O O . LYS A 1 214 ? -3.366 18.508 12.444 1.00 54.97 214 LYS A O 1
ATOM 1722 N N . PHE A 1 215 ? -3.578 20.667 13.031 1.00 40.62 215 PHE A N 1
ATOM 1723 C CA . PHE A 1 215 ? -4.188 21.185 11.819 1.00 40.62 215 PHE A CA 1
ATOM 1724 C C . PHE A 1 215 ? -3.295 22.300 11.292 1.00 40.62 215 PHE A C 1
ATOM 1726 O O . PHE A 1 215 ? -3.034 23.256 12.020 1.00 40.62 215 PHE A O 1
ATOM 1733 N N . ASN A 1 216 ? -2.800 22.172 10.061 1.00 43.31 216 ASN A N 1
ATOM 1734 C CA . ASN A 1 216 ? -1.967 23.219 9.464 1.00 43.31 216 ASN A CA 1
ATOM 1735 C C . ASN A 1 216 ? -2.837 24.336 8.884 1.00 43.31 216 ASN A C 1
ATOM 1737 O O . ASN A 1 216 ? -2.488 25.509 8.975 1.00 43.31 216 ASN A O 1
ATOM 1741 N N . SER A 1 217 ? -3.980 23.974 8.303 1.00 42.56 217 SER A N 1
ATOM 1742 C CA . SER A 1 217 ? -4.983 24.924 7.845 1.00 42.56 217 SER A CA 1
ATOM 1743 C C . SER A 1 217 ? -6.350 24.239 7.750 1.00 42.56 217 SER A C 1
ATOM 1745 O O . SER A 1 217 ? -6.452 23.053 7.427 1.00 42.56 217 SER A O 1
ATOM 1747 N N . LEU A 1 218 ? -7.409 24.982 8.065 1.00 43.94 218 LEU A N 1
ATOM 1748 C CA . LEU A 1 218 ? -8.786 24.630 7.735 1.00 43.94 218 LEU A CA 1
ATOM 1749 C C . LEU A 1 218 ? -9.242 25.667 6.713 1.00 43.94 218 LEU A C 1
ATOM 1751 O O . LEU A 1 218 ? -9.479 26.824 7.064 1.00 43.94 218 LEU A O 1
ATOM 1755 N N . CYS A 1 219 ? -9.280 25.291 5.437 1.00 40.75 219 CYS A N 1
ATOM 1756 C CA . CYS A 1 219 ? -9.658 26.222 4.383 1.00 40.75 219 CYS A CA 1
ATOM 1757 C C . CYS A 1 219 ? -11.140 26.037 4.058 1.00 40.75 219 CYS A C 1
ATOM 1759 O O . CYS A 1 219 ? -11.539 25.025 3.481 1.00 40.75 219 CYS A O 1
ATOM 1761 N N . PHE A 1 220 ? -11.950 27.031 4.421 1.00 42.44 220 PHE A N 1
ATOM 1762 C CA . PHE A 1 220 ? -13.318 27.152 3.937 1.00 42.44 220 PHE A CA 1
ATOM 1763 C C . PHE A 1 220 ? -13.295 27.935 2.630 1.00 42.44 220 PHE A C 1
ATOM 1765 O O . PHE A 1 220 ? -13.097 29.150 2.630 1.00 42.44 220 PHE A O 1
ATOM 1772 N N . LYS A 1 221 ? -13.515 27.254 1.506 1.00 41.59 221 LYS A N 1
ATOM 1773 C CA . LYS A 1 221 ? -13.875 27.937 0.262 1.00 41.59 221 LYS A CA 1
ATOM 1774 C C . LYS A 1 221 ? -15.385 27.849 0.098 1.00 41.59 221 LYS A C 1
ATOM 1776 O O . LYS A 1 221 ? -15.914 26.882 -0.439 1.00 41.59 221 LYS A O 1
ATOM 1781 N N . SER A 1 222 ? -16.066 28.879 0.591 1.00 37.72 222 SER A N 1
ATOM 1782 C CA . SER A 1 222 ? -17.445 29.165 0.207 1.00 37.72 222 SER A CA 1
ATOM 1783 C C . SER A 1 222 ? -17.385 29.907 -1.123 1.00 37.72 222 SER A C 1
ATOM 1785 O O . SER A 1 222 ? -16.959 31.061 -1.164 1.00 37.72 222 SER A O 1
ATOM 1787 N N . THR A 1 223 ? -17.767 29.265 -2.223 1.00 41.62 223 THR A N 1
ATOM 1788 C CA . THR A 1 223 ? -18.037 29.976 -3.478 1.00 41.62 223 THR A CA 1
ATOM 1789 C C . THR A 1 223 ? -19.363 30.711 -3.322 1.00 41.62 223 THR A C 1
ATOM 1791 O O . THR A 1 223 ? -20.412 30.220 -3.725 1.00 41.62 223 THR A O 1
ATOM 1794 N N . ASN A 1 224 ? -19.327 31.874 -2.673 1.00 42.06 224 ASN A N 1
ATOM 1795 C CA . ASN A 1 224 ? -20.462 32.786 -2.630 1.00 42.06 224 ASN A CA 1
ATOM 1796 C C . ASN A 1 224 ? -20.366 33.760 -3.806 1.00 42.06 224 ASN A C 1
ATOM 1798 O O . ASN A 1 224 ? -20.068 34.934 -3.606 1.00 42.06 224 ASN A O 1
ATOM 1802 N N . ASP A 1 225 ? -20.704 33.304 -5.010 1.00 40.03 225 ASP A N 1
ATOM 1803 C CA . ASP A 1 225 ? -21.122 34.217 -6.083 1.00 40.03 225 ASP A CA 1
ATOM 1804 C C . ASP A 1 225 ? -22.592 34.628 -5.871 1.00 40.03 225 ASP A C 1
ATOM 1806 O O . ASP A 1 225 ? -23.435 34.515 -6.755 1.00 40.03 225 ASP A O 1
ATOM 1810 N N . PHE A 1 226 ? -22.931 35.098 -4.665 1.00 44.09 226 PHE A N 1
ATOM 1811 C CA . PHE A 1 226 ? -24.260 35.626 -4.355 1.00 44.09 226 PHE A CA 1
ATOM 1812 C C . PHE A 1 226 ? -24.206 37.138 -4.148 1.00 44.09 226 PHE A C 1
ATOM 1814 O O . PHE A 1 226 ? -24.317 37.658 -3.041 1.00 44.09 226 PHE A O 1
ATOM 1821 N N . VAL A 1 227 ? -24.131 37.844 -5.273 1.00 43.41 227 VAL A N 1
ATOM 1822 C CA . VAL A 1 227 ? -25.003 38.999 -5.491 1.00 43.41 227 VAL A CA 1
ATOM 1823 C C . VAL A 1 227 ? -25.876 38.636 -6.685 1.00 43.41 227 VAL A C 1
ATOM 1825 O O . VAL A 1 227 ? -25.438 38.752 -7.823 1.00 43.41 227 VAL A O 1
ATOM 1828 N N . VAL A 1 228 ? -27.104 38.177 -6.436 1.00 50.50 228 VAL A N 1
ATOM 1829 C CA . VAL A 1 228 ? -28.158 38.210 -7.458 1.00 50.50 228 VAL A CA 1
ATOM 1830 C C . VAL A 1 228 ? -28.881 39.541 -7.262 1.00 50.50 228 VAL A C 1
ATOM 1832 O O . VAL A 1 228 ? -29.655 39.672 -6.308 1.00 50.50 228 VAL A O 1
ATOM 1835 N N . PRO A 1 229 ? -28.628 40.567 -8.092 1.00 43.59 229 PRO A N 1
ATOM 1836 C CA . PRO A 1 229 ? -29.393 41.795 -8.012 1.00 43.59 229 PRO A CA 1
ATOM 1837 C C . PRO A 1 229 ? -30.796 41.492 -8.552 1.00 43.59 229 PRO A C 1
ATOM 1839 O O . PRO A 1 229 ? -30.962 41.305 -9.754 1.00 43.59 229 PRO A O 1
ATOM 1842 N N . GLY A 1 230 ? -31.801 41.411 -7.671 1.00 50.38 230 GLY A N 1
ATOM 1843 C CA . GLY A 1 230 ? -33.215 41.375 -8.076 1.00 50.38 230 GLY A CA 1
ATOM 1844 C C . GLY A 1 230 ? -34.122 40.318 -7.433 1.00 50.38 230 GLY A C 1
ATOM 1845 O O . GLY A 1 230 ? -35.320 40.341 -7.697 1.00 50.38 230 GLY A O 1
ATOM 1846 N N . CYS A 1 231 ? -33.631 39.420 -6.575 1.00 48.25 231 CYS A N 1
ATOM 1847 C CA . CYS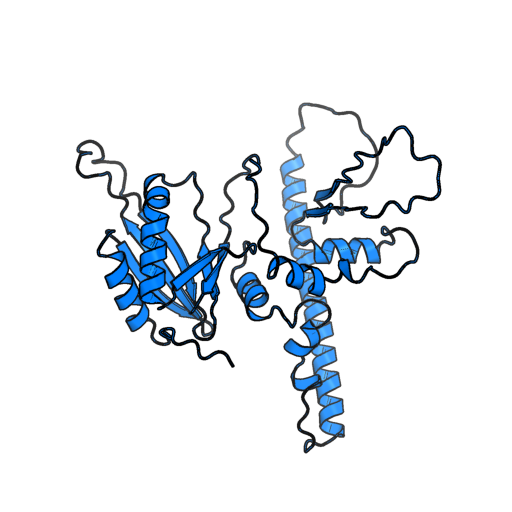 A 1 231 ? -34.490 38.410 -5.935 1.00 48.25 231 CYS A CA 1
ATOM 1848 C C . CYS A 1 231 ? -35.115 38.916 -4.623 1.00 48.25 231 CYS A C 1
ATOM 1850 O O . CYS A 1 231 ? -34.755 38.485 -3.532 1.00 48.25 231 CYS A O 1
ATOM 1852 N N . SER A 1 232 ? -36.078 39.831 -4.729 1.00 48.03 232 SER A N 1
ATOM 1853 C CA . SER A 1 232 ? -36.989 40.212 -3.642 1.00 48.03 232 SER A CA 1
ATOM 1854 C C . SER A 1 232 ? -38.261 39.360 -3.690 1.00 48.03 232 SER A C 1
ATOM 1856 O O . SER A 1 232 ? -39.328 39.839 -4.072 1.00 48.03 232 SER A O 1
ATOM 1858 N N . GLY A 1 233 ? -38.142 38.081 -3.342 1.00 47.62 233 GLY A N 1
ATOM 1859 C CA . GLY A 1 233 ? -39.288 37.182 -3.218 1.00 47.62 233 GLY A CA 1
ATOM 1860 C C . GLY A 1 233 ? -38.845 35.757 -2.933 1.00 47.62 233 GLY A C 1
ATOM 1861 O O . GLY A 1 233 ? -38.219 35.171 -3.804 1.00 47.62 233 GLY A O 1
ATOM 1862 N N . ASP A 1 234 ? -39.129 35.287 -1.712 1.00 49.09 234 ASP A N 1
ATOM 1863 C CA . ASP A 1 234 ? -39.224 33.914 -1.153 1.00 49.09 234 ASP A CA 1
ATOM 1864 C C . ASP A 1 234 ? -38.565 32.725 -1.897 1.00 49.09 234 ASP A C 1
ATOM 1866 O O . ASP A 1 234 ? -39.036 31.588 -1.881 1.00 49.09 234 ASP A O 1
ATOM 1870 N N . GLY A 1 235 ? -37.455 32.980 -2.580 1.00 46.25 235 GLY A N 1
ATOM 1871 C CA . GLY A 1 235 ? -36.723 32.018 -3.379 1.00 46.25 235 GLY A CA 1
ATOM 1872 C C . GLY A 1 235 ? -35.732 31.298 -2.493 1.00 46.25 235 GLY A C 1
ATOM 1873 O O . GLY A 1 235 ? -34.649 31.814 -2.223 1.00 46.25 235 GLY A O 1
ATOM 1874 N N . VAL A 1 236 ? -36.113 30.102 -2.050 1.00 53.72 236 VAL A N 1
ATOM 1875 C CA . VAL A 1 236 ? -35.210 29.104 -1.474 1.00 53.72 236 VAL A CA 1
ATOM 1876 C C . VAL A 1 236 ? -33.947 29.044 -2.337 1.00 53.72 236 VAL A C 1
ATOM 1878 O O . VAL A 1 236 ? -33.992 28.609 -3.491 1.00 53.72 236 VAL A O 1
ATOM 1881 N N . VAL A 1 237 ? -32.826 29.523 -1.788 1.00 56.59 237 VAL A N 1
ATOM 1882 C CA . VAL A 1 237 ? -31.497 29.415 -2.399 1.00 56.59 237 VAL A CA 1
ATOM 1883 C C . VAL A 1 237 ? -31.190 27.926 -2.478 1.00 56.59 237 VAL A C 1
ATOM 1885 O O . VAL A 1 237 ? -30.816 27.301 -1.490 1.00 56.59 237 VAL A O 1
ATOM 1888 N N . SER A 1 238 ? -31.468 27.331 -3.632 1.00 56.78 238 SER A N 1
ATOM 1889 C CA . SER A 1 238 ? -31.642 25.883 -3.732 1.00 56.78 238 SER A CA 1
ATOM 1890 C C . SER A 1 238 ? -30.337 25.102 -3.724 1.00 56.78 238 SER A C 1
ATOM 1892 O O . SER A 1 238 ? -30.410 23.895 -3.575 1.00 56.78 238 SER A O 1
ATOM 1894 N N . ASN A 1 239 ? -29.161 25.732 -3.812 1.00 56.25 239 ASN A N 1
ATOM 1895 C CA . ASN A 1 239 ? -27.889 25.007 -3.818 1.00 56.25 239 ASN A CA 1
ATOM 1896 C C . ASN A 1 239 ? -26.763 25.830 -3.176 1.00 56.25 239 ASN A C 1
ATOM 1898 O O . ASN A 1 239 ? -26.036 26.549 -3.857 1.00 56.25 239 ASN A O 1
ATOM 1902 N N . PHE A 1 240 ? -26.609 25.718 -1.856 1.00 59.84 240 PHE A N 1
ATOM 1903 C CA . PHE A 1 240 ? -25.386 26.138 -1.175 1.00 59.84 240 PHE A CA 1
ATOM 1904 C C . PHE A 1 240 ? -24.403 24.961 -1.160 1.00 59.84 240 PHE A C 1
ATOM 1906 O O . PHE A 1 240 ? -24.640 23.966 -0.476 1.00 59.84 240 PHE A O 1
ATOM 1913 N N . SER A 1 241 ? -23.306 25.065 -1.912 1.00 60.44 241 SER A N 1
ATOM 1914 C CA . SER A 1 241 ? -22.206 24.095 -1.884 1.00 60.44 241 SER A CA 1
ATOM 1915 C C . SER A 1 241 ? -21.019 24.669 -1.112 1.00 60.44 241 SER A C 1
ATOM 1917 O O . SER A 1 241 ? -20.506 25.734 -1.458 1.00 60.44 241 SER A O 1
ATOM 1919 N N . CYS A 1 242 ? -20.559 23.954 -0.089 1.00 62.78 242 CYS A N 1
ATOM 1920 C CA . CYS A 1 242 ? -19.361 24.294 0.675 1.00 62.78 242 CYS A CA 1
ATOM 1921 C C . CYS A 1 242 ? -18.319 23.189 0.502 1.00 62.78 242 CYS A C 1
ATOM 1923 O O . CYS A 1 242 ? -18.637 22.012 0.673 1.00 62.78 242 CYS A O 1
ATOM 1925 N N . PHE A 1 243 ? -17.078 23.574 0.199 1.00 70.56 243 PHE A N 1
ATOM 1926 C CA . PHE A 1 243 ? -15.944 22.656 0.157 1.00 70.56 243 PHE A CA 1
ATOM 1927 C C . PHE A 1 243 ? -15.115 22.817 1.428 1.00 70.56 243 PHE A C 1
ATOM 1929 O O . PHE A 1 243 ? -14.590 23.899 1.711 1.00 70.56 243 PHE A O 1
ATOM 1936 N N . ILE A 1 244 ? -14.990 21.727 2.184 1.00 72.06 244 ILE A N 1
ATOM 1937 C CA . ILE A 1 244 ? -14.169 21.661 3.392 1.00 72.06 244 ILE A CA 1
ATOM 1938 C C . ILE A 1 244 ? -12.924 20.846 3.057 1.00 72.06 244 ILE A C 1
ATOM 1940 O O . ILE A 1 244 ? -13.016 19.652 2.778 1.00 72.06 244 ILE A O 1
ATOM 1944 N N . ARG A 1 245 ? -11.756 21.494 3.079 1.00 76.12 245 ARG A N 1
ATOM 1945 C CA . ARG A 1 245 ? -10.461 20.826 2.917 1.00 76.12 245 ARG A CA 1
ATOM 1946 C C . ARG A 1 245 ? -9.745 20.789 4.258 1.00 76.12 245 ARG A C 1
ATOM 1948 O O . ARG A 1 245 ? -9.488 21.834 4.859 1.00 76.12 245 ARG A O 1
ATOM 1955 N N . PHE A 1 246 ? -9.415 19.582 4.701 1.00 75.19 246 PHE A N 1
ATOM 1956 C CA . PHE A 1 246 ? -8.657 19.355 5.921 1.00 75.19 246 PHE A CA 1
ATOM 1957 C C . PHE A 1 246 ? -7.190 19.055 5.592 1.00 75.19 246 PHE A C 1
ATOM 1959 O O . PHE A 1 246 ? -6.911 18.184 4.771 1.00 75.19 246 PHE A O 1
ATOM 1966 N N . GLU A 1 247 ? -6.251 19.748 6.241 1.00 74.88 247 GLU A N 1
ATOM 1967 C CA . GLU A 1 247 ? -4.813 19.552 6.022 1.00 74.88 247 GLU A CA 1
ATOM 1968 C C . GLU A 1 247 ? -4.065 19.311 7.335 1.00 74.88 247 GLU A C 1
ATOM 1970 O O . GLU A 1 247 ? -4.076 20.136 8.253 1.00 74.88 247 GLU A O 1
ATOM 1975 N N . GLY A 1 248 ? -3.354 18.186 7.411 1.00 73.81 248 GLY A N 1
ATOM 1976 C CA . GLY A 1 248 ? -2.541 17.835 8.568 1.00 73.81 248 GLY A CA 1
ATOM 1977 C C . GLY A 1 248 ? -1.883 16.466 8.429 1.00 73.81 248 GLY A C 1
ATOM 1978 O O . GLY A 1 248 ? -2.213 15.682 7.543 1.00 73.81 248 GLY A O 1
ATOM 1979 N N . SER A 1 249 ? -0.946 16.168 9.328 1.00 69.44 249 SER A N 1
ATOM 1980 C CA . SER A 1 249 ? -0.275 14.861 9.393 1.00 69.44 249 SER A CA 1
ATOM 1981 C C . SER A 1 249 ? -1.188 13.743 9.911 1.00 69.44 249 SER A C 1
ATOM 1983 O O . SER A 1 249 ? -0.962 12.575 9.600 1.00 69.44 249 SER A O 1
ATOM 1985 N N . ASN A 1 250 ? -2.218 14.097 10.686 1.00 72.00 250 ASN A N 1
ATOM 1986 C CA . ASN A 1 250 ? -3.286 13.204 11.128 1.00 72.00 250 ASN A CA 1
ATOM 1987 C C . ASN A 1 250 ? -4.582 14.008 11.321 1.00 72.00 250 ASN A C 1
ATOM 1989 O O . ASN A 1 250 ? -4.852 14.525 12.405 1.00 72.00 250 ASN A O 1
ATOM 1993 N N . VAL A 1 251 ? -5.358 14.134 10.242 1.00 76.44 251 VAL A N 1
ATOM 1994 C CA . VAL A 1 251 ? -6.589 14.940 10.195 1.00 76.44 251 VAL A CA 1
ATOM 1995 C C . VAL A 1 251 ? -7.611 14.483 11.237 1.00 76.44 251 VAL A C 1
ATOM 1997 O O . VAL A 1 251 ? -8.126 15.316 11.976 1.00 76.44 251 VAL A O 1
ATOM 2000 N N . LEU A 1 252 ? -7.860 13.174 11.357 1.00 72.00 252 LEU A N 1
ATOM 2001 C CA . LEU A 1 252 ? -8.864 12.639 12.286 1.00 72.00 252 LEU A CA 1
ATOM 2002 C C . LEU A 1 252 ? -8.508 12.944 13.743 1.00 72.00 252 LEU A C 1
ATOM 2004 O O . LEU A 1 252 ? -9.329 13.481 14.479 1.00 72.00 252 LEU A O 1
ATOM 2008 N N . GLN A 1 253 ? -7.252 12.718 14.133 1.00 69.12 253 GLN A N 1
ATOM 2009 C CA . GLN A 1 253 ? -6.789 13.045 15.484 1.00 69.12 253 GLN A CA 1
ATOM 2010 C C . GLN A 1 253 ? -6.744 14.563 15.742 1.00 69.12 253 GLN A C 1
ATOM 2012 O O . GLN A 1 253 ? -6.739 15.012 16.891 1.00 69.12 253 GLN A O 1
ATOM 2017 N N . GLY A 1 254 ? -6.630 15.364 14.681 1.00 72.56 254 GLY A N 1
ATOM 2018 C CA . GLY A 1 254 ? -6.787 16.812 14.739 1.00 72.56 254 GLY A CA 1
ATOM 2019 C C . GLY A 1 254 ? -8.231 17.207 15.042 1.00 72.56 254 GLY A C 1
ATOM 2020 O O . GLY A 1 254 ? -8.451 18.018 15.933 1.00 72.56 254 GLY A O 1
ATOM 2021 N N . ILE A 1 255 ? -9.201 16.585 14.364 1.00 72.06 255 ILE A N 1
ATOM 2022 C CA . ILE A 1 255 ? -10.636 16.793 14.602 1.00 72.06 255 ILE A CA 1
ATOM 2023 C C . ILE A 1 255 ? -11.010 16.371 16.030 1.00 72.06 255 ILE A C 1
ATOM 2025 O O . ILE A 1 255 ? -11.624 17.156 16.744 1.00 72.06 255 ILE A O 1
ATOM 2029 N N . GLU A 1 256 ? -10.581 15.191 16.486 1.00 67.44 256 GLU A N 1
ATOM 2030 C CA . GLU A 1 256 ? -10.807 14.726 17.867 1.00 67.44 256 GLU A CA 1
ATOM 2031 C C . GLU A 1 256 ? -10.257 15.713 18.904 1.00 67.44 256 GLU A C 1
ATOM 2033 O O . GLU A 1 256 ? -10.948 16.070 19.853 1.00 67.44 256 GLU A O 1
ATOM 2038 N N . ALA A 1 257 ? -9.042 16.228 18.694 1.00 71.31 257 ALA A N 1
ATOM 2039 C CA . ALA A 1 257 ? -8.457 17.210 19.602 1.00 71.31 257 ALA A CA 1
ATOM 2040 C C . ALA A 1 257 ? -9.247 18.531 19.626 1.00 71.31 257 ALA A C 1
ATOM 2042 O O . ALA A 1 257 ? -9.338 19.160 20.677 1.00 71.31 257 ALA A O 1
ATOM 2043 N N . LEU A 1 258 ? -9.831 18.962 18.502 1.00 68.69 258 LEU A N 1
ATOM 2044 C CA . LEU A 1 258 ? -10.705 20.140 18.487 1.00 68.69 258 LEU A CA 1
ATOM 2045 C C . LEU A 1 258 ? -11.960 19.918 19.344 1.00 68.69 258 LEU A C 1
ATOM 2047 O O . LEU A 1 258 ? -12.396 20.854 20.013 1.00 68.69 258 LEU A O 1
ATOM 2051 N N . TYR A 1 259 ? -12.498 18.694 19.367 1.00 62.97 259 TYR A N 1
ATOM 2052 C CA . TYR A 1 259 ? -13.608 18.319 20.248 1.00 62.97 259 TYR A CA 1
ATOM 2053 C C . TYR A 1 259 ? -13.208 18.303 21.720 1.00 62.97 259 TYR A C 1
ATOM 2055 O O . TYR A 1 259 ? -13.875 18.928 22.535 1.00 62.97 259 TYR A O 1
ATOM 2063 N N . GLU A 1 260 ? -12.113 17.625 22.064 1.00 67.44 260 GLU A N 1
ATOM 2064 C CA . GLU A 1 260 ? -11.654 17.498 23.456 1.00 67.44 260 GLU A CA 1
ATOM 2065 C C . GLU A 1 260 ? -11.360 18.849 24.120 1.00 67.44 260 GLU A C 1
ATOM 2067 O O . GLU A 1 260 ? -11.445 18.972 25.339 1.00 67.44 260 GLU A O 1
ATOM 2072 N N . ASN A 1 261 ? -11.002 19.857 23.322 1.00 65.06 261 ASN A N 1
ATOM 2073 C CA . ASN A 1 261 ? -10.662 21.193 23.804 1.00 65.06 261 ASN A CA 1
ATOM 2074 C C . ASN A 1 261 ? -11.816 22.204 23.663 1.00 65.06 261 ASN A C 1
ATOM 2076 O O . ASN A 1 261 ? -11.569 23.400 23.802 1.00 65.06 261 ASN A O 1
ATOM 2080 N N . ASP A 1 262 ? -13.047 21.758 23.363 1.00 61.62 262 ASP A N 1
ATOM 2081 C CA . ASP A 1 262 ? -14.226 22.619 23.135 1.00 61.62 262 ASP A CA 1
ATOM 2082 C C . ASP A 1 262 ? -13.982 23.738 22.093 1.00 61.62 262 ASP A C 1
ATOM 2084 O O . ASP A 1 262 ? -14.628 24.788 22.091 1.00 61.62 262 ASP A O 1
ATOM 2088 N N . LEU A 1 263 ? -13.043 23.519 21.165 1.00 56.19 263 LEU A N 1
ATOM 2089 C CA . LEU A 1 263 ? -12.713 24.467 20.095 1.00 56.19 263 LEU A CA 1
ATOM 2090 C C . LEU A 1 263 ? -13.707 24.379 18.924 1.00 56.19 263 LEU A C 1
ATOM 2092 O O . LEU A 1 263 ? -13.701 25.236 18.039 1.00 56.19 263 LEU A O 1
ATOM 2096 N N . VAL A 1 264 ? -14.581 23.366 18.922 1.00 55.56 264 VAL A N 1
ATOM 2097 C CA . VAL A 1 264 ? -15.731 23.270 18.016 1.00 55.56 264 VAL A CA 1
ATOM 2098 C C . VAL A 1 264 ? -16.917 23.995 18.652 1.00 55.56 264 VAL A C 1
ATOM 2100 O O . VAL A 1 264 ? -17.411 23.614 19.709 1.00 55.56 264 VAL A O 1
ATOM 2103 N N . VAL A 1 265 ? -17.371 25.061 17.994 1.00 42.44 265 VAL A N 1
ATOM 2104 C CA . VAL A 1 265 ? -18.470 25.926 18.441 1.00 42.44 265 VAL A CA 1
ATOM 2105 C C . VAL A 1 265 ? -19.726 25.107 18.780 1.00 42.44 265 VAL A C 1
ATOM 2107 O O . VAL A 1 265 ? -20.365 24.539 17.901 1.00 42.44 265 VAL A O 1
ATOM 2110 N N . GLN A 1 266 ? -20.057 25.087 20.073 1.00 41.88 266 GLN A N 1
ATOM 2111 C CA . GLN A 1 266 ? -21.358 24.834 20.705 1.00 41.88 266 GLN A CA 1
ATOM 2112 C C . GLN A 1 266 ? -22.358 23.917 19.966 1.00 41.88 266 GLN A C 1
ATOM 2114 O O . GLN A 1 266 ? -23.185 24.356 19.170 1.00 41.88 266 GLN A O 1
ATOM 2119 N N . GLY A 1 267 ? -22.423 22.664 20.424 1.00 39.69 267 GLY A N 1
ATOM 2120 C CA . GLY A 1 267 ? -23.713 22.056 20.772 1.00 39.69 267 GLY A CA 1
ATOM 2121 C C . GLY A 1 267 ? -24.617 21.558 19.642 1.00 39.69 267 GLY A C 1
ATOM 2122 O O . GLY A 1 267 ? -25.828 21.486 19.850 1.00 39.69 267 GLY A O 1
ATOM 2123 N N . ARG A 1 268 ? -24.086 21.174 18.477 1.00 44.72 268 ARG A N 1
ATOM 2124 C CA . ARG A 1 268 ? -24.849 20.369 17.508 1.00 44.72 268 ARG A CA 1
ATOM 2125 C C . ARG A 1 268 ? -24.054 19.163 17.027 1.00 44.72 268 ARG A C 1
ATOM 2127 O O . ARG A 1 268 ? -22.844 19.243 16.842 1.00 44.72 268 ARG A O 1
ATOM 2134 N N . GLU A 1 269 ? -24.777 18.054 16.885 1.00 51.44 269 GLU A N 1
ATOM 2135 C CA . GLU A 1 269 ? -24.307 16.768 16.370 1.00 51.44 269 GLU A CA 1
ATOM 2136 C C . GLU A 1 269 ? -23.462 16.960 15.105 1.00 51.44 269 GLU A C 1
ATOM 2138 O O . GLU A 1 269 ? -23.778 17.807 14.264 1.00 51.44 269 GLU A O 1
ATOM 2143 N N . ILE A 1 270 ? -22.386 16.174 14.972 1.00 51.47 270 ILE A N 1
ATOM 2144 C CA . ILE A 1 270 ? -21.600 16.104 13.737 1.00 51.47 270 ILE A CA 1
ATOM 2145 C C . ILE A 1 270 ? -22.578 15.793 12.597 1.00 51.47 270 ILE A C 1
ATOM 2147 O O . ILE A 1 270 ? -23.252 14.761 12.662 1.00 51.47 270 ILE A O 1
ATOM 2151 N N . PRO A 1 271 ? -22.686 16.642 11.558 1.00 53.44 271 PRO A N 1
ATOM 2152 C CA . PRO A 1 271 ? -23.444 16.279 10.371 1.00 53.44 271 PRO A CA 1
ATOM 2153 C C . PRO A 1 271 ? -22.907 14.946 9.850 1.00 53.44 271 PRO A C 1
ATOM 2155 O O . PRO A 1 271 ? -21.695 14.828 9.690 1.00 53.44 271 PRO A O 1
ATOM 2158 N N . GLN A 1 272 ? -23.767 13.966 9.549 1.00 53.34 272 GLN A N 1
ATOM 2159 C CA . GLN A 1 272 ? -23.344 12.660 9.000 1.00 53.34 272 GLN A CA 1
ATOM 2160 C C . GLN A 1 272 ? -22.375 12.794 7.807 1.00 53.34 272 GLN A C 1
ATOM 2162 O O . GLN A 1 272 ? -21.502 11.958 7.620 1.00 53.34 272 GLN A O 1
ATOM 2167 N N . ALA A 1 273 ? -22.434 13.909 7.073 1.00 53.28 273 ALA A N 1
ATOM 2168 C CA . ALA A 1 273 ? -21.503 14.251 5.999 1.00 53.28 273 ALA A CA 1
ATOM 2169 C C . ALA A 1 273 ? -20.019 14.386 6.412 1.00 53.28 273 ALA A C 1
ATOM 2171 O O . ALA A 1 273 ? -19.150 14.305 5.547 1.00 53.28 273 ALA A O 1
ATOM 2172 N N . LEU A 1 274 ? -19.726 14.619 7.695 1.00 53.94 274 LEU A N 1
ATOM 2173 C CA . LEU A 1 274 ? -18.375 14.651 8.268 1.00 53.94 274 LEU A CA 1
ATOM 2174 C C . LEU A 1 274 ? -18.006 13.336 8.975 1.00 53.94 274 LEU A C 1
ATOM 2176 O O . LEU A 1 274 ? -16.922 13.239 9.551 1.00 53.94 274 LEU A O 1
ATOM 2180 N N . ASP A 1 275 ? -18.877 12.322 8.922 1.00 58.97 275 ASP A N 1
ATOM 2181 C CA . ASP A 1 275 ? -18.519 10.958 9.302 1.00 58.97 275 ASP A CA 1
ATOM 2182 C C . ASP A 1 275 ? -17.434 10.456 8.327 1.00 58.97 275 ASP A C 1
ATOM 2184 O O . ASP A 1 275 ? -17.651 10.469 7.106 1.00 58.97 275 ASP A O 1
ATOM 2188 N N . PRO A 1 276 ? -16.268 9.997 8.824 1.00 53.38 276 PRO A N 1
ATOM 2189 C CA . PRO A 1 276 ? -15.212 9.421 7.994 1.00 53.38 276 PRO A CA 1
ATOM 2190 C C . PRO A 1 276 ? -15.721 8.376 6.988 1.00 53.38 276 PRO A C 1
ATOM 2192 O O . PRO A 1 276 ? -15.184 8.268 5.885 1.00 53.38 276 PRO A O 1
ATOM 2195 N N . ASN A 1 277 ? -16.782 7.641 7.335 1.00 53.19 277 ASN A N 1
ATOM 2196 C CA . ASN A 1 277 ? -17.375 6.616 6.480 1.00 53.19 277 ASN A CA 1
ATOM 2197 C C . ASN A 1 277 ? -18.081 7.190 5.242 1.00 53.19 277 ASN A C 1
ATOM 2199 O O . ASN A 1 277 ? -17.953 6.627 4.153 1.00 53.19 277 ASN A O 1
ATOM 2203 N N . GLU A 1 278 ? -18.788 8.320 5.367 1.00 56.84 278 GLU A N 1
ATOM 2204 C CA . GLU A 1 278 ? -19.438 8.974 4.222 1.00 56.84 278 GLU A CA 1
ATOM 2205 C C . GLU A 1 278 ? -18.423 9.630 3.283 1.00 56.84 278 GLU A C 1
ATOM 2207 O O . GLU A 1 278 ? -18.584 9.572 2.060 1.00 56.84 278 GLU A O 1
ATOM 2212 N N . ILE A 1 279 ? -17.361 10.223 3.839 1.00 56.12 279 ILE A N 1
ATOM 2213 C CA . ILE A 1 279 ? -16.285 10.853 3.061 1.00 56.12 279 ILE A CA 1
ATOM 2214 C C . ILE A 1 279 ? -15.599 9.802 2.175 1.00 56.12 279 ILE A C 1
ATOM 2216 O O . ILE A 1 279 ? -15.448 9.999 0.968 1.00 56.12 279 ILE A O 1
ATOM 2220 N N . LEU A 1 280 ? -15.270 8.639 2.747 1.00 54.28 280 LEU A N 1
ATOM 2221 C CA . LEU A 1 280 ? -14.672 7.519 2.013 1.00 54.28 280 LEU A CA 1
ATOM 2222 C C . LEU A 1 280 ? -15.640 6.872 1.008 1.00 54.28 280 LEU A C 1
ATOM 2224 O O . LEU A 1 280 ? -15.207 6.305 0.000 1.00 54.28 280 LEU A O 1
ATOM 2228 N N . ALA A 1 281 ? -16.950 6.912 1.261 1.00 59.09 281 ALA A N 1
ATOM 2229 C CA . ALA A 1 281 ? -17.953 6.384 0.340 1.00 59.09 281 ALA A CA 1
ATOM 2230 C C . ALA A 1 281 ? -18.089 7.247 -0.928 1.00 59.09 281 ALA A C 1
ATOM 2232 O O . ALA A 1 281 ? -18.102 6.690 -2.025 1.00 59.09 281 ALA A O 1
ATOM 2233 N N . LYS A 1 282 ? -18.118 8.582 -0.793 1.00 59.94 282 LYS A N 1
ATOM 2234 C CA . LYS A 1 282 ? -18.341 9.526 -1.907 1.00 59.94 282 LYS A CA 1
ATOM 2235 C C . LYS A 1 282 ? -17.185 9.580 -2.917 1.00 59.94 282 LYS A C 1
ATOM 2237 O O . LYS A 1 282 ? -17.436 9.647 -4.116 1.00 59.94 282 LYS A O 1
ATOM 2242 N N . HIS A 1 283 ? -15.930 9.469 -2.480 1.00 55.81 283 HIS A N 1
ATOM 2243 C CA . HIS A 1 283 ? -14.768 9.503 -3.392 1.00 55.81 283 HIS A CA 1
ATOM 2244 C C . HIS A 1 283 ? -14.622 8.272 -4.305 1.00 55.81 283 HIS A C 1
ATOM 2246 O O . HIS A 1 283 ? -13.812 8.292 -5.219 1.00 55.81 283 HIS A O 1
ATOM 2252 N N . LEU A 1 284 ? -15.395 7.203 -4.088 1.00 48.72 284 LEU A N 1
ATOM 2253 C CA . LEU A 1 284 ? -15.334 5.981 -4.906 1.00 48.72 284 LEU A CA 1
ATOM 2254 C C . LEU A 1 284 ? -16.545 5.802 -5.836 1.00 48.72 284 LEU A C 1
ATOM 2256 O O . LEU A 1 284 ? -16.627 4.791 -6.523 1.00 48.72 284 LEU A O 1
ATOM 2260 N N . GLY A 1 285 ? -17.489 6.752 -5.842 1.00 45.84 285 GLY A N 1
ATOM 2261 C CA . GLY A 1 285 ? -18.696 6.699 -6.677 1.00 45.84 285 GLY A CA 1
ATOM 2262 C C . GLY A 1 285 ? -18.882 7.885 -7.623 1.00 45.84 285 GLY A C 1
ATOM 2263 O O . GLY A 1 285 ? -19.873 7.908 -8.347 1.00 45.84 285 GLY A O 1
ATOM 2264 N N . THR A 1 286 ? -17.973 8.863 -7.617 1.00 40.91 286 THR A N 1
ATOM 2265 C CA . THR A 1 286 ? -18.125 10.088 -8.411 1.00 40.91 286 THR A CA 1
ATOM 2266 C C . THR A 1 286 ? -16.998 10.170 -9.437 1.00 40.91 286 THR A C 1
ATOM 2268 O O . THR A 1 286 ? -15.863 10.479 -9.090 1.00 40.91 286 THR A O 1
ATOM 2271 N N . GLU A 1 287 ? -17.318 9.863 -10.697 1.00 43.41 287 GLU A N 1
ATOM 2272 C CA . GLU A 1 287 ? -16.491 10.176 -11.867 1.00 43.41 287 GLU A CA 1
ATOM 2273 C C . GLU A 1 287 ? -16.529 11.697 -12.101 1.00 43.41 287 GLU A C 1
ATOM 2275 O O . GLU A 1 287 ? -17.247 12.187 -12.971 1.00 43.41 287 GLU A O 1
ATOM 2280 N N . GLU A 1 288 ? -15.826 12.486 -11.286 1.00 42.66 288 GLU A N 1
ATOM 2281 C CA . GLU A 1 288 ? -15.652 13.914 -11.569 1.00 42.66 288 GLU A CA 1
ATOM 2282 C C . GLU A 1 288 ? -14.296 14.168 -12.228 1.00 42.66 288 GLU A C 1
ATOM 2284 O O . GLU A 1 288 ? -13.237 13.819 -11.711 1.00 42.66 288 GLU A O 1
ATOM 2289 N N . SER A 1 289 ? -14.347 14.787 -13.409 1.00 42.66 289 SER A N 1
ATOM 2290 C CA . SER A 1 289 ? -13.187 15.208 -14.187 1.00 42.66 289 SER A CA 1
ATOM 2291 C C . SER A 1 289 ? -12.391 16.275 -13.430 1.00 42.66 289 SER A C 1
ATOM 2293 O O . SER A 1 289 ? -12.837 17.422 -13.313 1.00 42.66 289 SER A O 1
ATOM 2295 N N . GLU A 1 290 ? -11.206 15.928 -12.938 1.00 45.53 290 GLU A N 1
ATOM 2296 C CA . GLU A 1 290 ? -10.337 16.880 -12.250 1.00 45.53 290 GLU A CA 1
ATOM 2297 C C . GLU A 1 290 ? -9.573 17.782 -13.231 1.00 45.53 290 GLU A C 1
ATOM 2299 O O . GLU A 1 290 ? -8.938 17.340 -14.189 1.00 45.53 290 GLU A O 1
ATOM 2304 N N . LYS A 1 291 ? -9.626 19.088 -12.949 1.00 37.00 291 LYS A N 1
ATOM 2305 C CA . LYS A 1 291 ? -8.724 20.115 -13.481 1.00 37.00 291 LYS A CA 1
ATOM 2306 C C . LYS A 1 291 ? -7.481 20.161 -12.593 1.00 37.00 291 LYS A C 1
ATOM 2308 O O . LYS A 1 291 ? -7.601 20.397 -11.392 1.00 37.00 291 LYS A O 1
ATOM 2313 N N . GLU A 1 292 ? -6.303 19.998 -13.189 1.00 38.44 292 GLU A N 1
ATOM 2314 C CA . GLU A 1 292 ? -5.016 20.082 -12.493 1.00 38.44 292 GLU A CA 1
ATOM 2315 C C . GLU A 1 292 ? -4.814 21.461 -11.842 1.00 38.44 292 GLU A C 1
ATOM 2317 O O . GLU A 1 292 ? -4.845 22.501 -12.505 1.00 38.44 292 GLU A O 1
ATOM 2322 N N . VAL A 1 293 ? -4.584 21.470 -10.528 1.00 34.50 293 VAL A N 1
ATOM 2323 C CA . VAL A 1 293 ? -4.135 22.647 -9.776 1.00 34.50 293 VAL A CA 1
ATOM 2324 C C . VAL A 1 293 ? -2.664 22.444 -9.427 1.00 34.50 293 VAL A C 1
ATOM 2326 O O . VAL A 1 293 ? -2.315 21.556 -8.653 1.00 34.50 293 VAL A O 1
ATOM 2329 N N . SER A 1 294 ? -1.801 23.281 -9.999 1.00 34.88 294 SER A N 1
ATOM 2330 C CA . SER A 1 294 ? -0.359 23.311 -9.741 1.00 34.88 294 SER A CA 1
ATOM 2331 C C . SER A 1 294 ? -0.065 23.773 -8.308 1.00 34.88 294 SER A C 1
ATOM 2333 O O . SER A 1 294 ? -0.438 24.890 -7.940 1.00 34.88 294 SER A O 1
ATOM 2335 N N . GLY A 1 295 ? 0.607 22.938 -7.510 1.00 39.09 295 GLY A N 1
ATOM 2336 C CA . GLY A 1 295 ? 1.059 23.257 -6.151 1.00 39.09 295 GLY A CA 1
ATOM 2337 C C . GLY A 1 295 ? 2.586 23.277 -6.034 1.00 39.09 295 GLY A C 1
ATOM 2338 O O . GLY A 1 295 ? 3.256 22.412 -6.592 1.00 39.09 295 GLY A O 1
ATOM 2339 N N . ASP A 1 296 ? 3.108 24.267 -5.303 1.00 37.25 296 ASP A N 1
ATOM 2340 C CA . ASP A 1 296 ? 4.531 24.481 -5.004 1.00 37.25 296 ASP A CA 1
ATOM 2341 C C . ASP A 1 296 ? 5.174 23.299 -4.248 1.00 37.25 296 ASP A C 1
ATOM 2343 O O . ASP A 1 296 ? 4.635 22.795 -3.259 1.00 37.25 296 ASP A O 1
ATOM 2347 N N . GLU A 1 297 ? 6.363 22.877 -4.695 1.00 37.59 297 GLU A N 1
ATOM 2348 C CA . GLU A 1 297 ? 7.072 21.694 -4.193 1.00 37.59 297 GLU A CA 1
ATOM 2349 C C . GLU A 1 297 ? 7.857 21.954 -2.889 1.00 37.59 297 GLU A C 1
ATOM 2351 O O . GLU A 1 297 ? 8.748 22.802 -2.812 1.00 37.59 297 GLU A O 1
ATOM 2356 N N . SER A 1 298 ? 7.567 21.145 -1.863 1.00 36.44 298 SER A N 1
ATOM 2357 C CA . SER A 1 298 ? 8.374 20.977 -0.642 1.00 36.44 298 SER A CA 1
ATOM 2358 C C . SER A 1 298 ? 9.406 19.839 -0.804 1.00 36.44 298 SER A C 1
ATOM 2360 O O . SER A 1 298 ? 9.244 18.987 -1.682 1.00 36.44 298 SER A O 1
ATOM 2362 N N . PRO A 1 299 ? 10.475 19.780 0.020 1.00 39.22 299 PRO A N 1
ATOM 2363 C CA . PRO A 1 299 ? 11.594 18.861 -0.187 1.00 39.22 299 PRO A CA 1
ATOM 2364 C C . PRO A 1 299 ? 11.201 17.380 -0.068 1.00 39.22 299 PRO A C 1
ATOM 2366 O O . PRO A 1 299 ? 10.215 17.004 0.560 1.00 39.22 299 PRO A O 1
ATOM 2369 N N . ALA A 1 300 ? 12.002 16.540 -0.726 1.00 46.12 300 ALA A N 1
ATOM 2370 C CA . ALA A 1 300 ? 11.625 15.234 -1.246 1.00 46.12 300 ALA A CA 1
ATOM 2371 C C . ALA A 1 300 ? 11.290 14.141 -0.205 1.00 46.12 300 ALA A C 1
ATOM 2373 O O . ALA A 1 300 ? 12.072 13.224 0.013 1.00 46.12 300 ALA A O 1
ATOM 2374 N N . ASP A 1 301 ? 10.069 14.147 0.325 1.00 58.03 301 ASP A N 1
ATOM 2375 C CA . ASP A 1 301 ? 9.473 12.973 0.977 1.00 58.03 301 ASP A CA 1
ATOM 2376 C C . ASP A 1 301 ? 8.925 12.005 -0.088 1.00 58.03 301 ASP A C 1
ATOM 2378 O O . ASP A 1 301 ? 8.079 12.394 -0.894 1.00 58.03 301 ASP A O 1
ATOM 2382 N N . THR A 1 302 ? 9.424 10.770 -0.164 1.00 65.69 302 THR A N 1
ATOM 2383 C CA . THR A 1 302 ? 8.842 9.717 -1.015 1.00 65.69 302 THR A CA 1
ATOM 2384 C C . THR A 1 302 ? 7.484 9.301 -0.450 1.00 65.69 302 THR A C 1
ATOM 2386 O O . THR A 1 302 ? 7.385 8.869 0.698 1.00 65.69 302 THR A O 1
ATOM 2389 N N . THR A 1 303 ? 6.424 9.462 -1.239 1.00 77.56 303 THR A N 1
ATOM 2390 C CA . THR A 1 303 ? 5.066 9.034 -0.879 1.00 77.56 303 THR A CA 1
ATOM 2391 C C . THR A 1 303 ? 4.749 7.705 -1.556 1.00 77.56 303 THR A C 1
ATOM 2393 O O . THR A 1 303 ? 5.242 7.419 -2.644 1.00 77.56 303 THR A O 1
ATOM 2396 N N . ASN A 1 304 ? 3.947 6.865 -0.913 1.00 81.50 304 ASN A N 1
ATOM 2397 C CA . ASN A 1 304 ? 3.366 5.689 -1.550 1.00 81.50 304 ASN A CA 1
ATOM 2398 C C . ASN A 1 304 ? 1.976 6.047 -2.069 1.00 81.50 304 ASN A C 1
ATOM 2400 O O . ASN A 1 304 ? 1.266 6.837 -1.444 1.00 81.50 304 ASN A O 1
ATOM 2404 N N . THR A 1 305 ? 1.596 5.439 -3.182 1.00 79.06 305 THR A N 1
ATOM 2405 C CA . THR A 1 305 ? 0.321 5.622 -3.868 1.00 79.06 305 THR A CA 1
ATOM 2406 C C . THR A 1 305 ? -0.403 4.282 -3.951 1.00 79.06 305 THR A C 1
ATOM 2408 O O . THR A 1 305 ? 0.212 3.234 -4.164 1.00 79.06 305 THR A O 1
ATOM 2411 N N . VAL A 1 306 ? -1.723 4.312 -3.781 1.00 79.62 306 VAL A N 1
ATOM 2412 C CA . VAL A 1 306 ? -2.582 3.139 -3.961 1.00 79.62 306 VAL A CA 1
ATOM 2413 C C . VAL A 1 306 ? -3.165 3.134 -5.365 1.00 79.62 306 VAL A C 1
ATOM 2415 O O . VAL A 1 306 ? -3.593 4.164 -5.884 1.00 79.62 306 VAL A O 1
ATOM 2418 N N . VAL A 1 307 ? -3.193 1.959 -5.976 1.00 81.06 307 VAL A N 1
ATOM 2419 C CA . VAL A 1 307 ? -3.718 1.755 -7.317 1.00 81.06 307 VAL A CA 1
ATOM 2420 C C . VAL A 1 307 ? -4.709 0.595 -7.287 1.00 81.06 307 VAL A C 1
ATOM 2422 O O . VAL A 1 307 ? -4.504 -0.404 -6.597 1.00 81.06 307 VAL A O 1
ATOM 2425 N N . TRP A 1 308 ? -5.823 0.742 -7.988 1.00 80.25 308 TRP A N 1
ATOM 2426 C CA . TRP A 1 308 ? -6.895 -0.236 -8.060 1.00 80.25 308 TRP A CA 1
ATOM 2427 C C . TRP A 1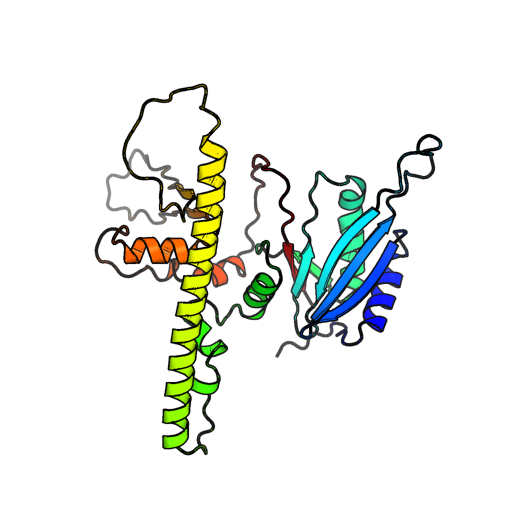 308 ? -6.876 -0.936 -9.418 1.00 80.25 308 TRP A C 1
ATOM 2429 O O . TRP A 1 308 ? -6.755 -0.300 -10.460 1.00 80.25 308 TRP A O 1
ATOM 2439 N N . MET A 1 309 ? -6.959 -2.263 -9.407 1.00 80.31 309 MET A N 1
ATOM 2440 C CA . MET A 1 309 ? -6.958 -3.098 -10.603 1.00 80.31 309 MET A CA 1
ATOM 2441 C C . MET A 1 309 ? -8.393 -3.462 -10.963 1.00 80.31 309 MET A C 1
ATOM 2443 O O . MET A 1 309 ? -9.066 -4.188 -10.227 1.00 80.31 309 MET A O 1
ATOM 2447 N N . LYS A 1 310 ? -8.847 -2.992 -12.122 1.00 73.19 310 LYS A N 1
ATOM 2448 C CA . LYS A 1 310 ? -10.180 -3.284 -12.636 1.00 73.19 310 LYS A CA 1
ATOM 2449 C C . LYS A 1 310 ? -10.147 -4.581 -13.439 1.00 73.19 310 LYS A C 1
ATOM 2451 O O . LYS A 1 310 ? -9.501 -4.683 -14.486 1.00 73.19 310 LYS A O 1
ATOM 2456 N N . THR A 1 311 ? -10.837 -5.594 -12.931 1.00 70.31 311 THR A N 1
ATOM 2457 C CA . THR A 1 311 ? -11.126 -6.835 -13.659 1.00 70.31 311 THR A CA 1
ATOM 2458 C C . THR A 1 311 ? -12.449 -6.668 -14.398 1.00 70.31 311 THR A C 1
ATOM 2460 O O . THR A 1 311 ? -13.407 -6.180 -13.796 1.00 70.31 311 THR A O 1
ATOM 2463 N N . GLY A 1 312 ? -12.492 -7.037 -15.677 1.00 52.53 312 GLY A N 1
ATOM 2464 C CA . GLY A 1 312 ? -13.708 -6.980 -16.494 1.00 52.53 312 GLY A CA 1
ATOM 2465 C C . GLY A 1 312 ? -14.325 -8.343 -16.744 1.00 52.53 312 GLY A C 1
ATOM 2466 O O . GLY A 1 312 ? -13.772 -9.346 -16.236 1.00 52.53 312 GLY A O 1
#

pLDDT: mean 70.54, std 19.73, range [31.8, 98.25]

Secondary structure (DSSP, 8-state):
-----S-----HHHHHHHHHHHHHTT--EEEEEEEETTEEEEEEEEE-PPPTT-TT-TTS---EEEEEEEE-TT-SEEEEE---TTT-HHHHHHHHHHHHHHHHHHT-SEEEEEEEEES-HHHHHHHHHTGGG-GGGHHHHHTHHHHS--TTS-HHHHHHHHHHHHHHHHHHHHHHHHHHHHHHHHHHHHHHHHTTS--S--PPP--S--S--S-SEEEEEE------TT--S--------EEEEEESSSHHHHHHHHHHTT-S-SS----GGGSHHHHHHHTTT----PPP---PPPS-PPPEEEEEEE--

Sequence (312 aa):
MVDTNGKMFRDPKVLQDEITRAVGAYFKHQVRVVQQNESLWVEIEFDIGSGMNSRASKGLGERTERMYLVYPPHSSFLFATSFKASTSTRLIESFPILMQAFCVVFGCQEIEKVQLEGKDVTKLIGLALEKLSQGAFSLYRVCASMFDFNPLENPEHLRKKRREVINMMMCEQRKQERENLLEREEKNKVVAKSRIRKPKHKFASIGADDAAAKFNSLCFKSTNDFVVPGCSGDGVVSNFSCFIRFEGSNVLQGIEALYENDLVVQGREIPQALDPNEILAKHLGTEESEKEVSGDESPADTTNTVVWMKTG

Radius of gyration: 25.48 Å; chains: 1; bounding box: 72×65×59 Å

Foldseek 3Di:
DDPQPWDQDQDQVLLLVLLCVLCVVPFDWHWDWDDDPQKIKIKIKTFPPPPPPCPPPPDPDTDIDIKIWIGRRVALKIKIWDDDCPPDPVCVVCVVSSQVSVCVSGVFPHKAFAPQKFQDVVVSCCCVVVLQCPDPNVCCVQPVVLVDDDPPDDVVVSVVVNVVSVVVVVVVVVVVVVVVVVVLVVVVVVVVVVPVDDDPDDDDDDDDDDDDCQFPDWDKDFPPPPPPPPPPDDDDPPDGDIDTDTDGPDRVVSVVVCVVVVVPPDDDDDDCCPRPSNVSVVSVPDPDDDDDDDDDDDDDDTMMTMMGGHHD

InterPro domains:
  IPR007902 Centromere protein Chl4/mis15/CENP-N [PF05238] (15-264)
  IPR052011 Centromere-associated NAC/CAD complex protein [PTHR46790] (7-260)

Organism: NCBI:txid96639